Protein AF-0000000069636134 (afdb_homodimer)

Solvent-accessible surface area (backbone atoms only — not comparable to full-atom values): 14214 Å² total; per-residue (Å²): 128,82,75,68,78,61,83,70,69,56,65,62,60,57,49,49,51,48,46,52,50,47,45,50,49,44,42,61,64,59,42,74,69,77,49,66,69,57,42,50,49,52,59,72,62,56,58,59,54,92,87,56,49,63,68,58,45,48,51,51,40,46,52,43,44,49,52,53,55,41,45,88,68,55,29,84,56,39,35,67,62,57,54,44,50,49,34,27,54,51,41,50,69,16,37,54,66,74,53,26,54,57,37,57,72,70,57,58,90,41,43,69,57,37,49,56,49,38,45,52,50,53,60,69,74,105,129,83,73,70,78,58,84,73,72,55,67,62,59,58,49,49,52,48,47,52,50,48,46,50,49,44,42,62,64,58,41,74,68,76,48,64,68,56,44,49,50,50,58,73,61,55,56,59,55,90,87,57,50,63,68,58,44,49,52,51,39,45,52,44,43,47,52,52,54,41,45,89,67,54,30,86,56,38,35,67,64,56,54,44,50,50,35,27,53,51,42,50,68,16,37,55,65,75,54,25,52,57,37,57,72,69,57,59,90,41,43,70,56,37,48,56,50,38,46,52,50,53,62,68,73,104

Sequence (252 aa):
DNALKFLIEDPIASKENDFDNLAELLIKKFEKKQSFQEIQRQFSTISQKQNQSVKDLANEVSMVADKYVNVENTNKNCDSILKENLKLTKFLEALKPAISLEVKKFGPKNLKSAVAHAINIESALEDNALKFLIEDPIASKENDFDNLAELLIKKFEKKQSFQEIQRQFSTISQKQNQSVKDLANEVSMVADKYVNVENTNKNCDSILKENLKLTKFLEALKPAISLEVKKFGPKNLKSAVAHAINIESALE

Organism: Araneus ventricosus (NCBI:txid182803)

InterPro domains:
  IPR038269 SCAN domain superfamily [G3DSA:1.10.4020.10] (31-125)

Foldseek 3Di:
DVPPPPPPPPPVVVVVVVVVVVVVVVCVVPVPPDDLVRLVVCLVDAADDDPDALVNSLVSLLVSLVCNQCPPPPPPPPDPQVSFVSSQVSSLVRYDPVLSVVLVVVPDPTSVSSSVSSNVVVVVVD/DVPPVDDPPPPVVVVVVVVVVVVVVVCVVVVPPDDLVRLVVCLVDAADDDPDALVNSLVSLLVSLVCNCCPPPPPPPPDPQVSFVSSQVSSLVRYDPVLSVVLVVVPDPTSVSSSVSSNVVVVVVD

Nearest PDB structures (foldseek):
  8rb3-assembly1_A  TM=6.673E-01  e=1.119E-01  Mus musculus
  8uyo-assembly1_1  TM=6.585E-01  e=1.492E-01  Homo sapiens
  8rb3-assembly1_A  TM=6.674E-01  e=1.349E-01  Mus musculus
  8uyo-assembly1_1  TM=6.581E-01  e=2.139E-01  Homo sapiens

Structure (mmCIF, N/CA/C/O backbone):
data_AF-0000000069636134-model_v1
#
loop_
_entity.id
_entity.type
_entity.pdbx_description
1 polymer 'Uncharacterized protein'
#
loop_
_atom_site.group_PDB
_atom_site.id
_atom_site.type_symbol
_atom_site.label_atom_id
_atom_site.label_alt_id
_atom_site.label_comp_id
_atom_site.label_asym_id
_atom_site.label_entity_id
_atom_site.label_seq_id
_atom_site.pdbx_PDB_ins_code
_atom_site.Cartn_x
_atom_site.Cartn_y
_atom_site.Cartn_z
_atom_site.occupancy
_atom_site.B_iso_or_equiv
_atom_site.auth_seq_id
_atom_site.auth_comp_id
_atom_site.auth_asym_id
_atom_site.auth_atom_id
_atom_site.pdbx_PDB_model_num
ATOM 1 N N . ASP A 1 1 ? -23.891 25.766 63.094 1 28.67 1 ASP A N 1
ATOM 2 C CA . ASP A 1 1 ? -22.859 24.734 63.125 1 28.67 1 ASP A CA 1
ATOM 3 C C . ASP A 1 1 ? -22.859 23.938 61.812 1 28.67 1 ASP A C 1
ATOM 5 O O . ASP A 1 1 ? -22.203 22.891 61.719 1 28.67 1 ASP A O 1
ATOM 9 N N . ASN A 1 2 ? -23.688 24.25 60.812 1 39.38 2 ASN A N 1
ATOM 10 C CA . ASN A 1 2 ? -23.922 23.516 59.562 1 39.38 2 ASN A CA 1
ATOM 11 C C . ASN A 1 2 ? -22.688 23.547 58.656 1 39.38 2 ASN A C 1
ATOM 13 O O . ASN A 1 2 ? -22.781 23.219 57.469 1 39.38 2 ASN A O 1
ATOM 17 N N . ALA A 1 3 ? -21.625 24.25 59.094 1 42.62 3 ALA A N 1
ATOM 18 C CA . ALA A 1 3 ? -20.5 24.531 58.219 1 42.62 3 ALA A CA 1
ATOM 19 C C . ALA A 1 3 ? -19.766 23.25 57.812 1 42.62 3 ALA A C 1
ATOM 21 O O . ALA A 1 3 ? -19.016 23.219 56.844 1 42.62 3 ALA A O 1
ATOM 22 N N . LEU A 1 4 ? -19.75 22.25 58.719 1 37.81 4 LEU A N 1
ATOM 23 C CA . LEU A 1 4 ? -18.75 21.203 58.594 1 37.81 4 LEU A CA 1
ATOM 24 C C . LEU A 1 4 ? -19.156 20.219 57.469 1 37.81 4 LEU A C 1
ATOM 26 O O . LEU A 1 4 ? -18.594 19.141 57.375 1 37.81 4 LEU A O 1
ATOM 30 N N . LYS A 1 5 ? -20.281 20.422 56.844 1 40.59 5 LYS A N 1
ATOM 31 C CA . LYS A 1 5 ? -20.469 19.453 55.781 1 40.59 5 LYS A CA 1
ATOM 32 C C . LYS A 1 5 ? -19.297 19.469 54.781 1 40.59 5 LYS A C 1
ATOM 34 O O . LYS A 1 5 ? -19.25 20.281 53.875 1 40.59 5 LYS A O 1
ATOM 39 N N . PHE A 1 6 ? -18.031 19.547 55.344 1 39.19 6 PHE A N 1
ATOM 40 C CA . PHE A 1 6 ? -16.781 19.438 54.594 1 39.19 6 PHE A CA 1
ATOM 41 C C . PHE A 1 6 ? -16.844 18.281 53.594 1 39.19 6 PHE A C 1
ATOM 43 O O . PHE A 1 6 ? -17.438 17.25 53.875 1 39.19 6 PHE A O 1
ATOM 50 N N . LEU A 1 7 ? -16.625 18.609 52.281 1 43.19 7 LEU A N 1
ATOM 51 C CA . LEU A 1 7 ? -16.344 17.859 51.062 1 43.19 7 LEU A CA 1
ATOM 52 C C . LEU A 1 7 ? -15.438 16.672 51.344 1 43.19 7 LEU A C 1
ATOM 54 O O . LEU A 1 7 ? -14.219 16.828 51.5 1 43.19 7 LEU A O 1
ATOM 58 N N . ILE A 1 8 ? -15.82 15.773 52.281 1 42.97 8 ILE A N 1
ATOM 59 C CA . ILE A 1 8 ? -15.094 14.516 52.344 1 42.97 8 ILE A CA 1
ATOM 60 C C . ILE A 1 8 ? -14.938 13.906 50.969 1 42.97 8 ILE A C 1
ATOM 62 O O . ILE A 1 8 ? -15.922 13.461 50.344 1 42.97 8 ILE A O 1
ATOM 66 N N . GLU A 1 9 ? -14.203 14.555 50.062 1 46.78 9 GLU A N 1
ATOM 67 C CA . GLU A 1 9 ? -13.703 13.805 48.938 1 46.78 9 GLU A CA 1
ATOM 68 C C . GLU A 1 9 ? -13.258 12.406 49.344 1 46.78 9 GLU A C 1
ATOM 70 O O . GLU A 1 9 ? -12.453 12.25 50.281 1 46.78 9 GLU A O 1
ATOM 75 N N . ASP A 1 10 ? -14.125 11.477 49.344 1 50.38 10 ASP A N 1
ATOM 76 C CA . ASP A 1 10 ? -13.867 10.078 49.656 1 50.38 10 ASP A CA 1
ATOM 77 C C . ASP A 1 10 ? -12.539 9.617 49.062 1 50.38 10 ASP A C 1
ATOM 79 O O . ASP A 1 10 ? -12.359 9.641 47.844 1 50.38 10 ASP A O 1
ATOM 83 N N . PRO A 1 11 ? -11.445 9.586 49.875 1 58.38 11 PRO A N 1
ATOM 84 C CA . PRO A 1 11 ? -10.117 9.125 49.469 1 58.38 11 PRO A CA 1
ATOM 85 C C . PRO A 1 11 ? -10.172 7.812 48.688 1 58.38 11 PRO A C 1
ATOM 87 O O . PRO A 1 11 ? -9.258 7.516 47.938 1 58.38 11 PRO A O 1
ATOM 90 N N . ILE A 1 12 ? -11.18 7.105 48.938 1 56.06 12 ILE A N 1
ATOM 91 C CA . ILE A 1 12 ? -11.281 5.82 48.25 1 56.06 12 ILE A CA 1
ATOM 92 C C . ILE A 1 12 ? -11.57 6.043 46.781 1 56.06 12 ILE A C 1
ATOM 94 O O . ILE A 1 12 ? -11 5.367 45.906 1 56.06 12 ILE A O 1
ATOM 98 N N . ALA A 1 13 ? -12.453 7.016 46.531 1 59.12 13 ALA A N 1
ATOM 99 C CA . ALA A 1 13 ? -12.797 7.27 45.156 1 59.12 13 ALA A CA 1
ATOM 100 C C . ALA A 1 13 ? -11.594 7.801 44.375 1 59.12 13 ALA A C 1
ATOM 102 O O . ALA A 1 13 ? -11.375 7.426 43.219 1 59.12 13 ALA A O 1
ATOM 103 N N . SER A 1 14 ? -10.789 8.625 45.031 1 61.41 14 SER A N 1
ATOM 104 C CA . SER A 1 14 ? -9.617 9.164 44.344 1 61.41 14 SER A CA 1
ATOM 105 C C . SER A 1 14 ? -8.578 8.07 44.094 1 61.41 14 SER A C 1
ATOM 107 O O . SER A 1 14 ? -7.922 8.062 43.062 1 61.41 14 SER A O 1
ATOM 109 N N . LYS A 1 15 ? -8.539 7.137 45.031 1 63.19 15 LYS A N 1
ATOM 110 C CA . LYS A 1 15 ? -7.578 6.047 44.906 1 63.19 15 LYS A CA 1
ATOM 111 C C . LYS A 1 15 ? -8.016 5.059 43.812 1 63.19 15 LYS A C 1
ATOM 113 O O . LYS A 1 15 ? -7.184 4.512 43.094 1 63.19 15 LYS A O 1
ATOM 118 N N . GLU A 1 16 ? -9.266 4.828 43.75 1 61.84 16 GLU A N 1
ATOM 119 C CA . GLU A 1 16 ? -9.797 3.91 42.75 1 61.84 16 GLU A CA 1
ATOM 120 C C . GLU A 1 16 ? -9.617 4.469 41.344 1 61.84 16 GLU A C 1
ATOM 122 O O . GLU A 1 16 ? -9.266 3.734 40.406 1 61.84 16 GLU A O 1
ATOM 127 N N . ASN A 1 17 ? -9.789 5.758 41.219 1 65 17 ASN A N 1
ATOM 128 C CA . ASN A 1 17 ? -9.578 6.391 39.906 1 65 17 ASN A CA 1
ATOM 129 C C . ASN A 1 17 ? -8.117 6.328 39.5 1 65 17 ASN A C 1
ATOM 131 O O . ASN A 1 17 ? -7.812 6.105 38.312 1 65 17 ASN A O 1
ATOM 135 N N . ASP A 1 18 ? -7.348 6.438 40.562 1 71.12 18 ASP A N 1
ATOM 136 C CA . ASP A 1 18 ? -5.918 6.348 40.281 1 71.12 18 ASP A CA 1
ATOM 137 C C . ASP A 1 18 ? -5.527 4.926 39.906 1 71.12 18 ASP A C 1
ATOM 139 O O . ASP A 1 18 ? -4.711 4.73 39 1 71.12 18 ASP A O 1
ATOM 143 N N . PHE A 1 19 ? -6.148 3.982 40.531 1 69.75 19 PHE A N 1
ATOM 144 C CA . PHE A 1 19 ? -5.84 2.594 40.188 1 69.75 19 PHE A CA 1
ATOM 145 C C . PHE A 1 19 ? -6.359 2.229 38.812 1 69.75 19 PHE A C 1
ATOM 147 O O . PHE A 1 19 ? -5.668 1.559 38.031 1 69.75 19 PHE A O 1
ATOM 154 N N . ASP A 1 20 ? -7.527 2.562 38.5 1 64 20 ASP A N 1
ATOM 155 C CA . ASP A 1 20 ? -8.094 2.289 37.188 1 64 20 ASP A CA 1
ATOM 156 C C . ASP A 1 20 ? -7.285 2.973 36.062 1 64 20 ASP A C 1
ATOM 158 O O . ASP A 1 20 ? -7.062 2.395 35 1 64 20 ASP A O 1
ATOM 162 N N . ASN A 1 21 ? -6.867 4.195 36.344 1 70.19 21 ASN A N 1
ATOM 163 C CA . ASN A 1 21 ? -5.992 4.883 35.406 1 70.19 21 ASN A CA 1
ATOM 164 C C . ASN A 1 21 ? -4.648 4.176 35.25 1 70.19 21 ASN A C 1
ATOM 166 O O . ASN A 1 21 ? -4.113 4.055 34.156 1 70.19 21 ASN A O 1
ATOM 170 N N . LEU A 1 22 ? -4.148 3.77 36.375 1 72.62 22 LEU A N 1
ATOM 171 C CA . LEU A 1 22 ? -2.896 3.021 36.344 1 72.62 22 LEU A CA 1
ATOM 172 C C . LEU A 1 22 ? -3.072 1.691 35.625 1 72.62 22 LEU A C 1
ATOM 174 O O . LEU A 1 22 ? -2.205 1.283 34.844 1 72.62 22 LEU A O 1
ATOM 178 N N . ALA A 1 23 ? -4.125 1.009 35.875 1 64.69 23 ALA A N 1
ATOM 179 C CA . ALA A 1 23 ? -4.422 -0.246 35.188 1 64.69 23 ALA A CA 1
ATOM 180 C C . ALA A 1 23 ? -4.574 -0.026 33.688 1 64.69 23 ALA A C 1
ATOM 182 O O . ALA A 1 23 ? -4.051 -0.801 32.875 1 64.69 23 ALA A O 1
ATOM 183 N N . GLU A 1 24 ? -5.301 0.946 33.344 1 64.12 24 GLU A N 1
ATOM 184 C CA . GLU A 1 24 ? -5.465 1.255 31.938 1 64.12 24 GLU A CA 1
ATOM 185 C C . GLU A 1 24 ? -4.125 1.594 31.281 1 64.12 24 GLU A C 1
ATOM 187 O O . GLU A 1 24 ? -3.844 1.157 30.172 1 64.12 24 GLU A O 1
ATOM 192 N N . LEU A 1 25 ? -3.348 2.332 32.031 1 64.31 25 LEU A N 1
ATOM 193 C CA . LEU A 1 25 ? -2.008 2.648 31.562 1 64.31 25 LEU A CA 1
ATOM 194 C C . LEU A 1 25 ? -1.156 1.388 31.453 1 64.31 25 LEU A C 1
ATOM 196 O O . LEU A 1 25 ? -0.394 1.226 30.5 1 64.31 25 LEU A O 1
ATOM 200 N N . LEU A 1 26 ? -1.299 0.583 32.438 1 64.06 26 LEU A N 1
ATOM 201 C CA . LEU A 1 26 ? -0.578 -0.685 32.438 1 64.06 26 LEU A CA 1
ATOM 202 C C . LEU A 1 26 ? -1.069 -1.591 31.312 1 64.06 26 LEU A C 1
ATOM 204 O O . LEU A 1 26 ? -0.267 -2.229 30.625 1 64.06 26 LEU A O 1
ATOM 208 N N . ILE A 1 27 ? -2.348 -1.675 31.172 1 60.03 27 ILE A N 1
ATOM 209 C CA . ILE A 1 27 ? -2.926 -2.455 30.078 1 60.03 27 ILE A CA 1
ATOM 210 C C . ILE A 1 27 ? -2.461 -1.896 28.734 1 60.03 27 ILE A C 1
ATOM 212 O O . ILE A 1 27 ? -2.08 -2.654 27.844 1 60.03 27 ILE A O 1
ATOM 216 N N . LYS A 1 28 ? -2.641 -0.642 28.656 1 59.62 28 LYS A N 1
ATOM 217 C CA . LYS A 1 28 ? -2.123 -0.01 27.453 1 59.62 28 LYS A CA 1
ATOM 218 C C . LYS A 1 28 ? -0.637 -0.305 27.266 1 59.62 28 LYS A C 1
ATOM 220 O O . LYS A 1 28 ? -0.174 -0.523 26.141 1 59.62 28 LYS A O 1
ATOM 225 N N . LYS A 1 29 ? -0.05 -0.245 28.438 1 57.44 29 LYS A N 1
ATOM 226 C CA . LYS A 1 29 ? 1.379 -0.546 28.438 1 57.44 29 LYS A CA 1
ATOM 227 C C . LYS A 1 29 ? 1.631 -2.02 28.125 1 57.44 29 LYS A C 1
ATOM 229 O O . LYS A 1 29 ? 2.598 -2.357 27.438 1 57.44 29 LYS A O 1
ATOM 234 N N . PHE A 1 30 ? 0.866 -2.838 28.719 1 57.62 30 PHE A N 1
ATOM 235 C CA . PHE A 1 30 ? 1.06 -4.27 28.531 1 57.62 30 PHE A CA 1
ATOM 236 C C . PHE A 1 30 ? 0.305 -4.762 27.297 1 57.62 30 PHE A C 1
ATOM 238 O O . PHE A 1 30 ? 0.476 -5.902 26.875 1 57.62 30 PHE A O 1
ATOM 245 N N . GLU A 1 31 ? -0.765 -4.09 27.062 1 56.06 31 GLU A N 1
ATOM 246 C CA . GLU A 1 31 ? -1.387 -4.473 25.797 1 56.06 31 GLU A CA 1
ATOM 247 C C . GLU A 1 31 ? -0.362 -4.512 24.656 1 56.06 31 GLU A C 1
ATOM 249 O O . GLU A 1 31 ? 0.338 -3.525 24.422 1 56.06 31 GLU A O 1
ATOM 254 N N . LYS A 1 32 ? 0.132 -5.566 24.562 1 60.34 32 LYS A N 1
ATOM 255 C CA . LYS A 1 32 ? 1.167 -5.82 23.562 1 60.34 32 LYS A CA 1
ATOM 256 C C . LYS A 1 32 ? 0.869 -5.07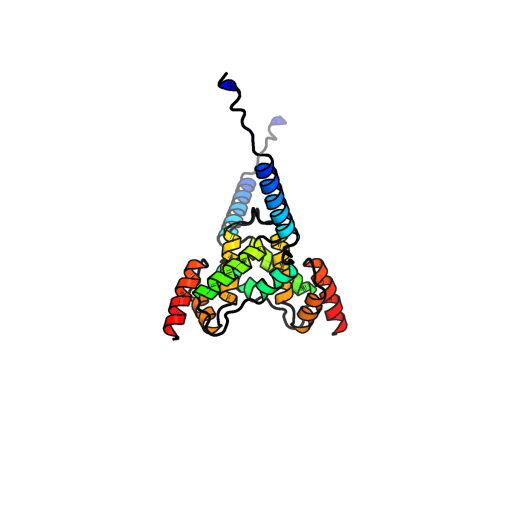8 22.266 1 60.34 32 LYS A C 1
ATOM 258 O O . LYS A 1 32 ? -0.107 -5.387 21.578 1 60.34 32 LYS A O 1
ATOM 263 N N . LYS A 1 33 ? 1.186 -3.775 22.266 1 73.5 33 LYS A N 1
ATOM 264 C CA . LYS A 1 33 ? 1.05 -3.002 21.031 1 73.5 33 LYS A CA 1
ATOM 265 C C . LYS A 1 33 ? 1.647 -3.748 19.844 1 73.5 33 LYS A C 1
ATOM 267 O O . LYS A 1 33 ? 2.705 -4.371 19.969 1 73.5 33 LYS A O 1
ATOM 272 N N . GLN A 1 34 ? 0.766 -3.99 18.875 1 85.06 34 GLN A N 1
ATOM 273 C CA . GLN A 1 34 ? 1.267 -4.609 17.656 1 85.06 34 GLN A CA 1
ATOM 274 C C . GLN A 1 34 ? 2.494 -3.8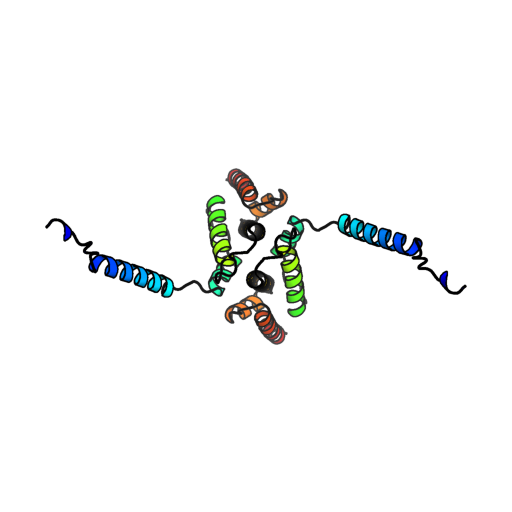71 17.125 1 85.06 34 GLN A C 1
ATOM 276 O O . GLN A 1 34 ? 2.551 -2.641 17.172 1 85.06 34 GLN A O 1
ATOM 281 N N . SER A 1 35 ? 3.496 -4.637 16.875 1 86.44 35 SER A N 1
ATOM 282 C CA . SER A 1 35 ? 4.68 -4.047 16.266 1 86.44 35 SER A CA 1
ATOM 283 C C . SER A 1 35 ? 4.379 -3.527 14.867 1 86.44 35 SER A C 1
ATOM 285 O O . SER A 1 35 ? 3.389 -3.928 14.25 1 86.44 35 SER A O 1
ATOM 287 N N . PHE A 1 36 ? 5.102 -2.65 14.422 1 86.56 36 PHE A N 1
ATOM 288 C CA . PHE A 1 36 ? 4.953 -2.182 13.055 1 86.56 36 PHE A CA 1
ATOM 289 C C . PHE A 1 36 ? 5.047 -3.344 12.07 1 86.56 36 PHE A C 1
ATOM 291 O O . PHE A 1 36 ? 4.305 -3.396 11.086 1 86.56 36 PHE A O 1
ATOM 298 N N . GLN A 1 37 ? 5.969 -4.258 12.297 1 90.25 37 GLN A N 1
ATOM 299 C CA . GLN A 1 37 ? 6.152 -5.402 11.406 1 90.25 37 GLN A CA 1
ATOM 300 C C . GLN A 1 37 ? 4.863 -6.207 11.281 1 90.25 37 GLN A C 1
ATOM 302 O O . GLN A 1 37 ? 4.516 -6.66 10.188 1 90.25 37 GLN A O 1
ATOM 307 N N . GLU A 1 38 ? 4.281 -6.344 12.375 1 92.19 38 GLU A N 1
ATOM 308 C CA . GLU A 1 38 ? 3.023 -7.082 12.359 1 92.19 38 GLU A CA 1
ATOM 309 C C . GLU A 1 38 ? 1.941 -6.316 11.602 1 92.19 38 GLU A C 1
ATOM 311 O O . GLU A 1 38 ? 1.214 -6.898 10.797 1 92.19 38 GLU A O 1
ATOM 316 N N . ILE A 1 39 ? 1.844 -5.039 11.875 1 92.56 39 ILE A N 1
ATOM 317 C CA . ILE A 1 39 ? 0.865 -4.184 11.219 1 92.56 39 ILE A CA 1
ATOM 318 C C . ILE A 1 39 ? 1.142 -4.145 9.719 1 92.56 39 ILE A C 1
ATOM 320 O O . ILE A 1 39 ? 0.222 -4.281 8.906 1 92.56 39 ILE A O 1
ATOM 324 N N . GLN A 1 40 ? 2.35 -4.016 9.422 1 93.81 40 GLN A N 1
ATOM 325 C CA . GLN A 1 40 ? 2.783 -3.99 8.023 1 93.81 40 GLN A CA 1
ATOM 326 C C . GLN A 1 40 ? 2.426 -5.293 7.312 1 93.81 40 GLN A C 1
ATOM 328 O O . GLN A 1 40 ? 1.98 -5.273 6.164 1 93.81 40 GLN A O 1
ATOM 333 N N . ARG A 1 41 ? 2.615 -6.371 7.922 1 94.12 41 ARG A N 1
ATOM 334 C CA . ARG A 1 41 ? 2.283 -7.668 7.344 1 94.12 41 ARG A CA 1
ATOM 335 C C . ARG A 1 41 ? 0.787 -7.781 7.074 1 94.12 41 ARG A C 1
ATOM 337 O O . ARG A 1 41 ? 0.377 -8.227 6 1 94.12 41 ARG A O 1
ATOM 344 N N . GLN A 1 42 ? 0.057 -7.414 8.016 1 95.31 42 GLN A N 1
ATOM 345 C CA . GLN A 1 42 ? -1.392 -7.445 7.844 1 95.31 42 GLN A CA 1
ATOM 346 C C . GLN A 1 42 ? -1.829 -6.551 6.688 1 95.31 42 GLN A C 1
ATOM 348 O O . GLN A 1 42 ? -2.652 -6.953 5.859 1 95.31 42 GLN A O 1
ATOM 353 N N . PHE A 1 43 ? -1.244 -5.371 6.652 1 96.62 43 PHE A N 1
ATOM 354 C CA . PHE A 1 43 ? -1.562 -4.402 5.609 1 96.62 43 PHE A CA 1
ATOM 355 C C . PHE A 1 43 ? -1.184 -4.941 4.234 1 96.62 43 PHE A C 1
ATOM 357 O O . PHE A 1 43 ? -1.949 -4.809 3.279 1 96.62 43 PHE A O 1
ATOM 364 N N . SER A 1 44 ? -0.103 -5.621 4.145 1 96.12 44 SER A N 1
ATOM 365 C CA . SER A 1 44 ? 0.437 -6.078 2.865 1 96.12 44 SER A CA 1
ATOM 366 C C . SER A 1 44 ? -0.276 -7.34 2.383 1 96.12 44 SER A C 1
ATOM 368 O O . SER A 1 44 ? -0.302 -7.621 1.184 1 96.12 44 SER A O 1
ATOM 370 N N . THR A 1 45 ? -0.951 -8.078 3.27 1 96.06 45 THR A N 1
ATOM 371 C CA . THR A 1 45 ? -1.396 -9.406 2.869 1 96.06 45 THR A CA 1
ATOM 372 C C . THR A 1 45 ? -2.92 -9.5 2.912 1 96.06 45 THR A C 1
ATOM 374 O O . THR A 1 45 ? -3.49 -10.547 2.584 1 96.06 45 THR A O 1
ATOM 377 N N . ILE A 1 46 ? -3.566 -8.445 3.293 1 97.81 46 ILE A N 1
ATOM 378 C CA . ILE A 1 46 ? -5.023 -8.492 3.387 1 97.81 46 ILE A CA 1
ATOM 379 C C . ILE A 1 46 ? -5.613 -8.867 2.031 1 97.81 46 ILE A C 1
ATOM 381 O O . ILE A 1 46 ? -5.148 -8.398 0.99 1 97.81 46 ILE A O 1
ATOM 385 N N . SER A 1 47 ? -6.582 -9.781 2.023 1 98.19 47 SER A N 1
ATOM 386 C CA . SER A 1 47 ? -7.305 -10.258 0.846 1 98.19 47 SER A CA 1
ATOM 387 C C . SER A 1 47 ? -8.711 -10.727 1.209 1 98.19 47 SER A C 1
ATOM 389 O O . SER A 1 47 ? -8.961 -11.125 2.348 1 98.19 47 SER A O 1
ATOM 391 N N . GLN A 1 48 ? -9.492 -10.672 0.295 1 98.38 48 GLN A N 1
ATOM 392 C CA . GLN A 1 48 ? -10.875 -11.078 0.527 1 98.38 48 GLN A CA 1
ATOM 393 C C . GLN A 1 48 ? -10.977 -12.578 0.752 1 98.38 48 GLN A C 1
ATOM 395 O O . GLN A 1 48 ? -10.547 -13.367 -0.092 1 98.38 48 GLN A O 1
ATOM 400 N N . LYS A 1 49 ? -11.508 -12.914 1.904 1 97.44 49 LYS A N 1
ATOM 401 C CA . LYS A 1 49 ? -11.695 -14.32 2.248 1 97.44 49 LYS A CA 1
ATOM 402 C C . LYS A 1 49 ? -12.875 -14.914 1.485 1 97.44 49 LYS A C 1
ATOM 404 O O . LYS A 1 49 ? -13.695 -14.188 0.921 1 97.44 49 LYS A O 1
ATOM 409 N N . GLN A 1 50 ? -12.859 -16.312 1.633 1 93.5 50 GLN A N 1
ATOM 410 C CA . GLN A 1 50 ? -13.961 -17.047 1.007 1 93.5 50 GLN A CA 1
ATOM 411 C C . GLN A 1 50 ? -15.297 -16.672 1.647 1 93.5 50 GLN A C 1
ATOM 413 O O . GLN A 1 50 ? -15.422 -16.672 2.873 1 93.5 50 GLN A O 1
ATOM 418 N N . ASN A 1 51 ? -16.234 -16.109 1.079 1 93.62 51 ASN A N 1
ATOM 419 C CA . ASN A 1 51 ? -17.594 -15.797 1.502 1 93.62 51 ASN A CA 1
ATOM 420 C C . ASN A 1 51 ? -17.656 -14.469 2.258 1 93.62 51 ASN A C 1
ATOM 422 O O . ASN A 1 51 ? -18.625 -14.211 2.971 1 93.62 51 ASN A O 1
ATOM 426 N N . GLN A 1 52 ? -16.609 -13.859 2.334 1 97.5 52 GLN A N 1
ATOM 427 C CA . GLN A 1 52 ? -16.641 -12.531 2.932 1 97.5 52 GLN A CA 1
ATOM 428 C C . GLN A 1 52 ? -17.312 -11.523 2.008 1 97.5 52 GLN A C 1
ATOM 430 O O . GLN A 1 52 ? -17 -11.453 0.817 1 97.5 52 GLN A O 1
ATOM 435 N N . SER A 1 53 ? -18.188 -10.82 2.586 1 97.19 53 SER A N 1
ATOM 436 C CA . SER A 1 53 ? -18.875 -9.805 1.798 1 97.19 53 SER A CA 1
ATOM 437 C C . SER A 1 53 ? -17.938 -8.633 1.487 1 97.19 53 SER A C 1
ATOM 439 O O . SER A 1 53 ? -16.984 -8.383 2.217 1 97.19 53 SER A O 1
ATOM 441 N N . VAL A 1 54 ? -18.266 -7.938 0.467 1 98.38 54 VAL A N 1
ATOM 442 C CA . VAL A 1 54 ? -17.516 -6.75 0.074 1 98.38 54 VAL A CA 1
ATOM 443 C C . VAL A 1 54 ? -17.531 -5.73 1.209 1 98.38 54 VAL A C 1
ATOM 445 O O . VAL A 1 54 ? -16.516 -5.098 1.498 1 98.38 54 VAL A O 1
ATOM 448 N N . LYS A 1 55 ? -18.641 -5.543 1.8 1 98.12 55 LYS A N 1
ATOM 449 C CA . LYS A 1 55 ? -18.781 -4.582 2.893 1 98.12 55 LYS A CA 1
ATOM 450 C C . LYS A 1 55 ? -17.859 -4.945 4.062 1 98.12 55 LYS A C 1
ATOM 452 O O . LYS A 1 55 ? -17.203 -4.074 4.633 1 98.12 55 LYS A O 1
ATOM 457 N N . ASP A 1 56 ? -17.844 -6.227 4.387 1 98.38 56 ASP A N 1
ATOM 458 C CA . ASP A 1 56 ? -16.984 -6.684 5.477 1 98.38 56 ASP A CA 1
ATOM 459 C C . ASP A 1 56 ? -15.5 -6.488 5.129 1 98.38 56 ASP A C 1
ATOM 461 O O . ASP A 1 56 ? -14.703 -6.109 5.988 1 98.38 56 ASP A O 1
ATOM 465 N N . LEU A 1 57 ? -15.18 -6.809 3.902 1 98.69 57 LEU A N 1
ATOM 466 C CA . LEU A 1 57 ? -13.812 -6.582 3.449 1 98.69 57 LEU A CA 1
ATOM 467 C C . LEU A 1 57 ? -13.438 -5.109 3.58 1 98.69 57 LEU A C 1
ATOM 469 O O . LEU A 1 57 ? -12.352 -4.785 4.062 1 98.69 57 LEU A O 1
ATOM 473 N N . ALA A 1 58 ? -14.328 -4.191 3.16 1 98.69 58 ALA A N 1
ATOM 474 C CA . ALA A 1 58 ? -14.062 -2.758 3.221 1 98.69 58 ALA A CA 1
ATOM 475 C C . ALA A 1 58 ? -13.797 -2.309 4.656 1 98.69 58 ALA A C 1
ATOM 477 O O . ALA A 1 58 ? -12.898 -1.497 4.902 1 98.69 58 ALA A O 1
ATOM 478 N N . ASN A 1 59 ? -14.547 -2.803 5.535 1 98.5 59 ASN A N 1
ATOM 479 C CA . ASN A 1 59 ? -14.352 -2.477 6.945 1 98.5 59 ASN A CA 1
ATOM 480 C C . ASN A 1 59 ? -13 -2.965 7.453 1 98.5 59 ASN A C 1
ATOM 482 O O . ASN A 1 59 ? -12.305 -2.246 8.18 1 98.5 59 ASN A O 1
ATOM 486 N N . GLU A 1 60 ? -12.688 -4.172 7.125 1 98.38 60 GLU A N 1
ATOM 487 C CA . GLU A 1 60 ? -11.398 -4.719 7.539 1 98.38 60 GLU A CA 1
ATOM 488 C C . GLU A 1 60 ? -10.242 -3.91 6.961 1 98.38 60 GLU A C 1
ATOM 490 O O . GLU A 1 60 ? -9.281 -3.604 7.664 1 98.38 60 GLU A O 1
ATOM 495 N N . VAL A 1 61 ? -10.328 -3.566 5.711 1 98.5 61 VAL A N 1
ATOM 496 C CA . VAL A 1 61 ? -9.297 -2.771 5.047 1 98.5 61 VAL A CA 1
ATOM 497 C C . VAL A 1 61 ? -9.156 -1.424 5.75 1 98.5 61 VAL A C 1
ATOM 499 O O . VAL A 1 61 ? -8.039 -0.965 6 1 98.5 61 VAL A O 1
ATOM 502 N N . SER A 1 62 ? -10.25 -0.774 6.051 1 97.31 62 SER A N 1
ATOM 503 C CA . SER A 1 62 ? -10.227 0.519 6.727 1 97.31 62 SER A CA 1
ATOM 504 C C . SER A 1 62 ? -9.531 0.424 8.078 1 97.31 62 SER A C 1
ATOM 506 O O . SER A 1 62 ? -8.703 1.277 8.422 1 97.31 62 SER A O 1
ATOM 508 N N . MET A 1 63 ? -9.82 -0.604 8.758 1 96.19 63 MET A N 1
ATOM 509 C CA . MET A 1 63 ? -9.227 -0.799 10.078 1 96.19 63 MET A CA 1
ATOM 510 C C . MET A 1 63 ? -7.723 -1.02 9.969 1 96.19 63 MET A C 1
ATOM 512 O O . MET A 1 63 ? -6.949 -0.41 10.711 1 96.19 63 MET A O 1
ATOM 516 N N . VAL A 1 64 ? -7.379 -1.919 9.094 1 95.12 64 VAL A N 1
ATOM 517 C CA . VAL A 1 64 ? -5.969 -2.252 8.914 1 95.12 64 VAL A CA 1
ATOM 518 C C . VAL A 1 64 ? -5.203 -1.022 8.43 1 95.12 64 VAL A C 1
ATOM 520 O O . VAL A 1 64 ? -4.102 -0.744 8.906 1 95.12 64 VAL A O 1
ATOM 523 N N . ALA A 1 65 ? -5.75 -0.285 7.477 1 94.94 65 ALA A N 1
ATOM 524 C CA . ALA A 1 65 ? -5.113 0.923 6.957 1 94.94 65 ALA A CA 1
ATOM 525 C C . ALA A 1 65 ? -4.977 1.982 8.047 1 94.94 65 ALA A C 1
ATOM 527 O O . ALA A 1 65 ? -3.961 2.676 8.125 1 94.94 65 ALA A O 1
ATOM 528 N N . ASP A 1 66 ? -5.938 2.135 8.867 1 92.25 66 ASP A N 1
ATOM 529 C CA . ASP A 1 66 ? -5.879 3.09 9.969 1 92.25 66 ASP A CA 1
ATOM 530 C C . ASP A 1 66 ? -4.742 2.752 10.93 1 92.25 66 ASP A C 1
ATOM 532 O O . ASP A 1 66 ? -4.008 3.641 11.375 1 92.25 66 ASP A O 1
ATOM 536 N N . LYS A 1 67 ? -4.711 1.502 11.266 1 90.94 67 LYS A N 1
ATOM 537 C CA . LYS A 1 67 ? -3.613 1.072 12.125 1 90.94 67 LYS A CA 1
ATOM 538 C C . LYS A 1 67 ? -2.262 1.38 11.492 1 90.94 67 LYS A C 1
ATOM 540 O O . LYS A 1 67 ? -1.342 1.846 12.164 1 90.94 67 LYS A O 1
ATOM 545 N N . TYR A 1 68 ? -2.152 1.108 10.227 1 92.06 68 TYR A N 1
ATOM 546 C CA . TYR A 1 68 ? -0.915 1.302 9.477 1 92.06 68 TYR A CA 1
ATOM 547 C C . TYR A 1 68 ? -0.505 2.77 9.469 1 92.06 68 TYR A C 1
ATOM 549 O O . TYR A 1 68 ? 0.657 3.098 9.727 1 92.06 68 TYR A O 1
ATOM 557 N N . VAL A 1 69 ? -1.457 3.576 9.156 1 88.75 69 VAL A N 1
ATOM 558 C CA . VAL A 1 69 ? -1.172 5 9.023 1 88.75 69 VAL A CA 1
ATOM 559 C C . VAL A 1 69 ? -0.88 5.602 10.391 1 88.75 69 VAL A C 1
ATOM 561 O O . VAL A 1 69 ? -0.089 6.539 10.516 1 88.75 69 VAL A O 1
ATOM 564 N N . ASN A 1 70 ? -1.402 5.125 11.391 1 83.62 70 ASN A N 1
ATOM 565 C CA . ASN A 1 70 ? -1.28 5.715 12.719 1 83.62 70 ASN A CA 1
ATOM 566 C C . ASN A 1 70 ? -0.196 5.023 13.539 1 83.62 70 ASN A C 1
ATOM 568 O O . ASN A 1 70 ? -0.083 5.254 14.75 1 83.62 70 ASN A O 1
ATOM 572 N N . VAL A 1 71 ? 0.46 4.266 12.773 1 76.56 71 VAL A N 1
ATOM 573 C CA . VAL A 1 71 ? 1.506 3.543 13.492 1 76.56 71 VAL A CA 1
ATOM 574 C C . VAL A 1 71 ? 2.48 4.535 14.125 1 76.56 71 VAL A C 1
ATOM 576 O O . VAL A 1 71 ? 2.83 5.547 13.508 1 76.56 71 VAL A O 1
ATOM 579 N N . GLU A 1 72 ? 2.797 4.375 15.32 1 63.28 72 GLU A N 1
ATOM 580 C CA . GLU A 1 72 ? 3.734 5.156 16.125 1 63.28 72 GLU A CA 1
ATOM 581 C C . GLU A 1 72 ? 3.24 6.586 16.312 1 63.28 72 GLU A C 1
ATOM 583 O O . GLU A 1 72 ? 4.039 7.504 16.516 1 63.28 72 GLU A O 1
ATOM 588 N N . ASN A 1 73 ? 2.059 6.773 16.172 1 58.53 73 ASN A N 1
ATOM 589 C CA . ASN A 1 73 ? 1.408 8.055 16.422 1 58.53 73 ASN A CA 1
ATOM 590 C C . ASN A 1 73 ? 1.872 9.125 15.438 1 58.53 73 ASN A C 1
ATOM 592 O O . ASN A 1 73 ? 2.012 10.297 15.805 1 58.53 73 ASN A O 1
ATOM 596 N N . THR A 1 74 ? 2.596 8.672 14.414 1 53.09 74 THR A N 1
ATOM 597 C CA . THR A 1 74 ? 3.252 9.562 13.461 1 53.09 74 THR A CA 1
ATOM 598 C C . THR A 1 74 ? 2.227 10.422 12.734 1 53.09 74 THR A C 1
ATOM 600 O O . THR A 1 74 ? 2.557 11.492 12.227 1 53.09 74 THR A O 1
ATOM 603 N N . ASN A 1 75 ? 0.955 9.992 12.711 1 55.09 75 ASN A N 1
ATOM 604 C CA . ASN A 1 75 ? 0.241 10.539 11.562 1 55.09 75 ASN A CA 1
ATOM 605 C C . ASN A 1 75 ? -0.893 11.461 12 1 55.09 75 ASN A C 1
ATOM 607 O O . ASN A 1 75 ? -1.912 11.57 11.32 1 55.09 75 ASN A O 1
ATOM 611 N N . LYS A 1 76 ? -0.725 12.023 13.156 1 56.66 76 LYS A N 1
ATOM 612 C CA . LYS A 1 76 ? -1.821 12.938 13.461 1 56.66 76 LYS A CA 1
ATOM 613 C C . LYS A 1 76 ? -2.059 13.922 12.32 1 56.66 76 LYS A C 1
ATOM 615 O O . LYS A 1 76 ? -3.191 14.344 12.086 1 56.66 76 LYS A O 1
ATOM 620 N N . ASN A 1 77 ? -1.033 14.016 11.594 1 59.31 77 ASN A N 1
ATOM 621 C CA . ASN A 1 77 ? -1.199 15.094 10.625 1 59.31 77 ASN A CA 1
ATOM 622 C C . ASN A 1 77 ? -1.235 14.562 9.195 1 59.31 77 ASN A C 1
ATOM 624 O O . ASN A 1 77 ? -1.112 15.328 8.242 1 59.31 77 ASN A O 1
ATOM 628 N N . CYS A 1 78 ? -1.268 13.258 9.094 1 66.25 78 CYS A N 1
ATOM 629 C CA . CYS A 1 78 ? -1.314 12.797 7.711 1 66.25 78 CYS A CA 1
ATOM 630 C C . CYS A 1 78 ? -2.625 13.203 7.047 1 66.25 78 CYS A C 1
ATOM 632 O O . CYS A 1 78 ? -3.684 13.172 7.68 1 66.25 78 CYS A O 1
ATOM 634 N N . ASP A 1 79 ? -2.463 13.695 5.969 1 72.94 79 ASP A N 1
ATOM 635 C CA . ASP A 1 79 ? -3.568 14.188 5.148 1 72.94 79 ASP A CA 1
ATOM 636 C C . ASP A 1 79 ? -4.664 13.133 5.016 1 72.94 79 ASP A C 1
ATOM 638 O O . ASP A 1 79 ? -4.375 11.953 4.797 1 72.94 79 ASP A O 1
ATOM 642 N N . SER A 1 80 ? -5.789 13.57 5.297 1 82 80 SER A N 1
ATOM 643 C CA . SER A 1 80 ? -6.984 12.734 5.168 1 82 80 SER A CA 1
ATOM 644 C C . SER A 1 80 ? -7.094 12.141 3.768 1 82 80 SER A C 1
ATOM 646 O O . SER A 1 80 ? -7.539 11 3.605 1 82 80 SER A O 1
ATOM 648 N N . ILE A 1 81 ? -6.574 12.812 2.855 1 84.56 81 ILE A N 1
ATOM 649 C CA . ILE A 1 81 ? -6.68 12.375 1.47 1 84.56 81 ILE A CA 1
ATOM 650 C C . ILE A 1 81 ? -5.773 11.164 1.242 1 84.56 81 ILE A C 1
ATOM 652 O O . ILE A 1 81 ? -6.172 10.188 0.599 1 84.56 81 ILE A O 1
ATOM 656 N N . LEU A 1 82 ? -4.629 11.242 1.766 1 87.44 82 LEU A N 1
ATOM 657 C CA . LEU A 1 82 ? -3.709 10.117 1.624 1 87.44 82 LEU A CA 1
ATOM 658 C C . LEU A 1 82 ? -4.27 8.867 2.293 1 87.44 82 LEU A C 1
ATOM 660 O O . LEU A 1 82 ? -4.168 7.77 1.748 1 87.44 82 LEU A O 1
ATOM 664 N N . LYS A 1 83 ? -4.805 9.086 3.445 1 88.81 83 LYS A N 1
ATOM 665 C CA . LYS A 1 83 ? -5.41 7.969 4.168 1 88.81 83 LYS A CA 1
ATOM 666 C C . LYS A 1 83 ? -6.512 7.312 3.342 1 88.81 83 LYS A C 1
ATOM 668 O O . LYS A 1 83 ? -6.57 6.086 3.234 1 88.81 83 LYS A O 1
ATOM 673 N N . GLU A 1 84 ? -7.281 8.125 2.773 1 91.94 84 GLU A N 1
ATOM 674 C CA . GLU A 1 84 ? -8.375 7.629 1.942 1 91.94 84 GLU A CA 1
ATOM 675 C C . GLU A 1 84 ? -7.848 6.926 0.696 1 91.94 84 GLU A C 1
ATOM 677 O O . GLU A 1 84 ? -8.383 5.891 0.288 1 91.94 84 GLU A O 1
ATOM 682 N N . ASN A 1 85 ? -6.852 7.52 0.129 1 92.81 85 ASN A N 1
ATOM 683 C CA . ASN A 1 85 ? -6.242 6.91 -1.048 1 92.81 85 ASN A CA 1
ATOM 684 C C . ASN A 1 85 ? -5.652 5.539 -0.728 1 92.81 85 ASN A C 1
ATOM 686 O O . ASN A 1 85 ? -5.754 4.609 -1.531 1 92.81 85 ASN A O 1
ATOM 690 N N . LEU A 1 86 ? -5.078 5.434 0.436 1 93.94 86 LEU A N 1
ATOM 691 C CA . LEU A 1 86 ? -4.504 4.156 0.86 1 93.94 86 LEU A CA 1
ATOM 692 C C . LEU A 1 86 ? -5.598 3.111 1.053 1 93.94 86 LEU A C 1
ATOM 694 O O . LEU A 1 86 ? -5.438 1.958 0.646 1 93.94 86 LEU A O 1
ATOM 698 N N . LYS A 1 87 ? -6.641 3.545 1.675 1 96.81 87 LYS A N 1
ATOM 699 C CA . LYS A 1 87 ? -7.762 2.631 1.877 1 96.81 87 LYS A CA 1
ATOM 700 C C . LYS A 1 87 ? -8.32 2.146 0.542 1 96.81 87 LYS A C 1
ATOM 702 O O . LYS A 1 87 ? -8.578 0.954 0.366 1 96.81 87 LYS A O 1
ATOM 707 N N . LEU A 1 88 ? -8.492 3.039 -0.357 1 97.56 88 LEU A N 1
ATOM 708 C CA . LEU A 1 88 ? -8.984 2.689 -1.686 1 97.56 88 LEU A CA 1
ATOM 709 C C . LEU A 1 88 ? -8.047 1.706 -2.371 1 97.56 88 LEU A C 1
ATOM 711 O O . LEU A 1 88 ? -8.484 0.666 -2.869 1 97.56 88 LEU A O 1
ATOM 715 N N . THR A 1 89 ? -6.789 2.061 -2.408 1 97.25 89 THR A N 1
ATOM 716 C CA . THR A 1 89 ? -5.781 1.24 -3.072 1 97.25 89 THR A CA 1
ATOM 717 C C . THR A 1 89 ? -5.77 -0.173 -2.496 1 97.25 89 THR A C 1
ATOM 719 O O . THR A 1 89 ? -5.812 -1.153 -3.242 1 97.25 89 THR A O 1
ATOM 722 N N . LYS A 1 90 ? -5.746 -0.269 -1.172 1 98.06 90 LYS A N 1
ATOM 723 C CA . LYS A 1 90 ? -5.668 -1.578 -0.531 1 98.06 90 LYS A CA 1
ATOM 724 C C . LYS A 1 90 ? -6.953 -2.375 -0.748 1 98.06 90 LYS A C 1
ATOM 726 O O . LYS A 1 90 ? -6.914 -3.6 -0.883 1 98.06 90 LYS A O 1
ATOM 731 N N . PHE A 1 91 ? -8.086 -1.716 -0.768 1 98.81 91 PHE A N 1
ATOM 732 C CA . PHE A 1 91 ? -9.359 -2.369 -1.047 1 98.81 91 PHE A CA 1
ATOM 733 C C . PHE A 1 91 ? -9.352 -2.994 -2.438 1 98.81 91 PHE A C 1
ATOM 735 O O . PHE A 1 91 ? -9.727 -4.156 -2.604 1 98.81 91 PHE A O 1
ATOM 742 N N . LEU A 1 92 ? -8.898 -2.275 -3.375 1 98.38 92 LEU A N 1
ATOM 743 C CA . LEU A 1 92 ? -8.852 -2.76 -4.75 1 98.38 92 LEU A CA 1
ATOM 744 C C . LEU A 1 92 ? -7.914 -3.959 -4.871 1 98.38 92 LEU A C 1
ATOM 746 O O . LEU A 1 92 ? -8.195 -4.898 -5.621 1 98.38 92 LEU A O 1
ATOM 750 N N . GLU A 1 93 ? -6.859 -3.877 -4.172 1 97.94 93 GLU A N 1
ATOM 751 C CA . GLU A 1 93 ? -5.887 -4.969 -4.188 1 97.94 93 GLU A CA 1
ATOM 752 C C . GLU A 1 93 ? -6.441 -6.207 -3.49 1 97.94 93 GLU A C 1
ATOM 754 O O . GLU A 1 93 ? -6.066 -7.336 -3.824 1 97.94 93 GLU A O 1
ATOM 759 N N . ALA A 1 94 ? -7.312 -6.047 -2.508 1 98.56 9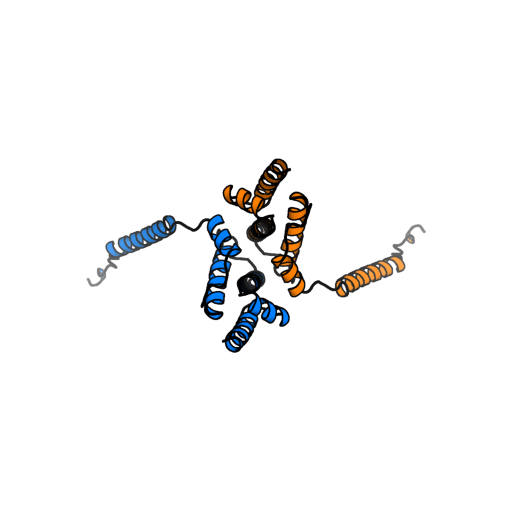4 ALA A N 1
ATOM 760 C CA . ALA A 1 94 ? -7.77 -7.133 -1.643 1 98.56 94 ALA A CA 1
ATOM 761 C C . ALA A 1 94 ? -8.953 -7.867 -2.262 1 98.56 94 ALA A C 1
ATOM 763 O O . ALA A 1 94 ? -9.234 -9.016 -1.907 1 98.56 94 ALA A O 1
ATOM 764 N N . LEU A 1 95 ? -9.641 -7.211 -3.127 1 98.44 95 LEU A N 1
ATOM 765 C CA . LEU A 1 95 ? -10.812 -7.805 -3.762 1 98.44 95 LEU A CA 1
ATOM 766 C C . LEU A 1 95 ? -10.422 -9.031 -4.586 1 98.44 95 LEU A C 1
ATOM 768 O O . LEU A 1 95 ? -9.312 -9.094 -5.129 1 98.44 95 LEU A O 1
ATOM 772 N N . LYS A 1 96 ? -11.383 -9.898 -4.668 1 97.5 96 LYS A N 1
ATOM 773 C CA . LYS A 1 96 ? -11.211 -10.984 -5.633 1 97.5 96 LYS A CA 1
ATOM 774 C C . LYS A 1 96 ? -10.922 -10.43 -7.027 1 97.5 96 LYS A C 1
ATOM 776 O O . LYS A 1 96 ? -11.516 -9.43 -7.441 1 97.5 96 LYS A O 1
ATOM 781 N N . PRO A 1 97 ? -10.133 -11.094 -7.77 1 96.25 97 PRO A N 1
ATOM 782 C CA . PRO A 1 97 ? -9.633 -10.562 -9.039 1 96.25 97 PRO A CA 1
ATOM 783 C C . PRO A 1 97 ? -10.758 -10.164 -9.992 1 96.25 97 PRO A C 1
ATOM 785 O O . PRO A 1 97 ? -10.688 -9.117 -10.641 1 96.25 97 PRO A O 1
ATOM 788 N N . ALA A 1 98 ? -11.758 -10.945 -10.125 1 95.5 98 ALA A N 1
ATOM 789 C CA . ALA A 1 98 ? -12.844 -10.648 -11.062 1 95.5 98 ALA A CA 1
ATOM 790 C C . ALA A 1 98 ? -13.57 -9.367 -10.672 1 95.5 98 ALA A C 1
ATOM 792 O O . ALA A 1 98 ? -13.898 -8.547 -11.531 1 95.5 98 ALA A O 1
ATOM 793 N N . ILE A 1 99 ? -13.797 -9.188 -9.391 1 97.5 99 ILE A N 1
ATOM 794 C CA . ILE A 1 99 ? -14.492 -7.996 -8.906 1 97.5 99 ILE A CA 1
ATOM 795 C C . ILE A 1 99 ? -13.57 -6.781 -9.008 1 97.5 99 ILE A C 1
ATOM 797 O O . ILE A 1 99 ? -13.992 -5.711 -9.445 1 97.5 99 ILE A O 1
ATOM 801 N N . SER A 1 100 ? -12.352 -6.98 -8.586 1 97.69 100 SER A N 1
ATOM 802 C CA . SER A 1 100 ? -11.359 -5.906 -8.617 1 97.69 100 SER A CA 1
ATOM 803 C C . SER A 1 100 ? -11.219 -5.32 -10.016 1 97.69 100 SER A C 1
ATOM 805 O O . SER A 1 100 ? -11.203 -4.098 -10.188 1 97.69 100 SER A O 1
ATOM 807 N N . LEU A 1 101 ? -11.133 -6.191 -10.984 1 96.12 101 LEU A N 1
ATOM 808 C CA . LEU A 1 101 ? -10.977 -5.758 -12.367 1 96.12 101 LEU A CA 1
ATOM 809 C C . LEU A 1 101 ? -12.156 -4.895 -12.805 1 96.12 101 LEU A C 1
ATOM 811 O O . LEU A 1 101 ? -11.969 -3.84 -13.422 1 96.12 101 LEU A O 1
ATOM 815 N N . GLU A 1 102 ? -13.312 -5.277 -12.516 1 96.62 102 GLU A N 1
ATOM 816 C CA . GLU A 1 102 ? -14.516 -4.547 -12.891 1 96.62 102 GLU A CA 1
ATOM 817 C C . GLU A 1 102 ? -14.578 -3.188 -12.195 1 96.62 102 GLU A C 1
ATOM 819 O O . GLU A 1 102 ? -14.953 -2.186 -12.812 1 96.62 102 GLU A O 1
ATOM 824 N N . VAL A 1 103 ? -14.203 -3.225 -10.969 1 97.69 103 VAL A N 1
ATOM 825 C CA . VAL A 1 103 ? -14.258 -1.976 -10.211 1 97.69 103 VAL A CA 1
ATOM 826 C C . VAL A 1 103 ? -13.219 -0.999 -10.758 1 97.69 103 VAL A C 1
ATOM 828 O O . VAL A 1 103 ? -13.492 0.194 -10.906 1 97.69 103 VAL A O 1
ATOM 831 N N . LYS A 1 104 ? -12.055 -1.498 -11.055 1 96.25 104 LYS A N 1
ATOM 832 C CA . LYS A 1 104 ? -10.984 -0.653 -11.578 1 96.25 104 LYS A CA 1
ATOM 833 C C . LYS A 1 104 ? -11.391 -0.017 -12.906 1 96.25 104 LYS A C 1
ATOM 835 O O . LYS A 1 104 ? -11.023 1.126 -13.188 1 96.25 104 LYS A O 1
ATOM 840 N N . LYS A 1 105 ? -12.094 -0.718 -13.664 1 94.44 105 LYS A N 1
ATOM 841 C CA . LYS A 1 105 ? -12.555 -0.198 -14.945 1 94.44 105 LYS A CA 1
ATOM 842 C C . LYS A 1 105 ? -13.422 1.042 -14.758 1 94.44 105 LYS A C 1
ATOM 844 O O . LYS A 1 105 ? -13.438 1.934 -15.609 1 94.44 105 LYS A O 1
ATOM 849 N N . PHE A 1 106 ? -14.156 1.011 -13.703 1 92.25 106 PHE A N 1
ATOM 850 C CA . PHE A 1 106 ? -15.055 2.119 -13.406 1 92.25 106 PHE A CA 1
ATOM 851 C C . PHE A 1 106 ? -14.273 3.346 -12.953 1 92.25 106 PHE A C 1
ATOM 853 O O . PHE A 1 106 ? -14.773 4.469 -13.031 1 92.25 106 PHE A O 1
ATOM 860 N N . GLY A 1 107 ? -13.086 3.146 -12.414 1 92 107 GLY A N 1
ATOM 861 C CA . GLY A 1 107 ? -12.234 4.25 -12 1 92 107 GLY A CA 1
ATOM 862 C C . GLY A 1 107 ? -12.75 4.98 -10.773 1 92 107 GLY A C 1
ATOM 863 O O . GLY A 1 107 ? -13 6.184 -10.82 1 92 107 GLY A O 1
ATOM 864 N N . PRO A 1 108 ? -12.82 4.266 -9.688 1 94 108 PRO A N 1
ATOM 865 C CA . PRO A 1 108 ? -13.344 4.922 -8.484 1 94 108 PRO A CA 1
ATOM 866 C C . PRO A 1 108 ? -12.406 5.992 -7.938 1 94 108 PRO A C 1
ATOM 868 O O . PRO A 1 108 ? -11.188 5.828 -7.98 1 94 108 PRO A O 1
ATOM 871 N N . LYS A 1 109 ? -13 7.012 -7.367 1 89.44 109 LYS A N 1
ATOM 872 C CA . LYS A 1 109 ? -12.203 8.125 -6.852 1 89.44 109 LYS A CA 1
ATOM 873 C C . LYS A 1 109 ? -11.945 7.969 -5.355 1 89.44 109 LYS A C 1
ATOM 875 O O . LYS A 1 109 ? -11.055 8.625 -4.805 1 89.44 109 LYS A O 1
ATOM 880 N N . ASN A 1 110 ? -12.766 7.219 -4.758 1 94.19 110 ASN A N 1
ATOM 881 C CA . ASN A 1 110 ? -12.609 6.996 -3.322 1 94.19 110 ASN A CA 1
ATOM 882 C C . ASN A 1 110 ? -13.156 5.633 -2.906 1 94.19 110 ASN A C 1
ATOM 884 O O . ASN A 1 110 ? -13.758 4.926 -3.717 1 94.19 110 ASN A O 1
ATOM 888 N N . LEU A 1 111 ? -12.914 5.289 -1.683 1 97.44 111 LEU A N 1
ATOM 889 C CA . LEU A 1 111 ? -13.305 3.977 -1.177 1 97.44 111 LEU A CA 1
ATOM 890 C C . LEU A 1 111 ? -14.82 3.803 -1.231 1 97.44 111 LEU A C 1
ATOM 892 O O . LEU A 1 111 ? -15.312 2.742 -1.624 1 97.44 111 LEU A O 1
ATOM 896 N N . LYS A 1 112 ? -15.516 4.816 -0.842 1 97.56 112 LYS A N 1
ATOM 897 C CA . LYS A 1 112 ? -16.969 4.734 -0.792 1 97.56 112 LYS A CA 1
ATOM 898 C C . LYS A 1 112 ? -17.547 4.352 -2.152 1 97.56 112 LYS A C 1
ATOM 900 O O . LYS A 1 112 ? -18.375 3.434 -2.248 1 97.56 112 LYS A O 1
ATOM 905 N N . SER A 1 113 ? -17.156 5 -3.166 1 97.44 113 SER A N 1
ATOM 906 C CA . SER A 1 113 ? -17.641 4.715 -4.512 1 97.44 113 SER A CA 1
ATOM 907 C C . SER A 1 113 ? -17.203 3.326 -4.973 1 97.44 113 SER A C 1
ATOM 909 O O . SER A 1 113 ? -17.969 2.619 -5.637 1 97.44 113 SER A O 1
ATOM 911 N N . ALA A 1 114 ? -16.016 2.939 -4.691 1 98.44 114 ALA A N 1
ATOM 912 C CA . ALA A 1 114 ? -15.5 1.616 -5.039 1 98.44 114 ALA A CA 1
ATOM 913 C C . ALA A 1 114 ? -16.344 0.518 -4.406 1 98.44 114 ALA A C 1
ATOM 915 O O . ALA A 1 114 ? -16.703 -0.46 -5.066 1 98.44 114 ALA A O 1
ATOM 916 N N . VAL A 1 115 ? -16.656 0.696 -3.145 1 98.69 115 VAL A N 1
ATOM 917 C CA . VAL A 1 115 ? -17.422 -0.286 -2.398 1 98.69 115 VAL A CA 1
ATOM 918 C C . VAL A 1 115 ? -18.812 -0.424 -3.02 1 98.69 115 VAL A C 1
ATOM 920 O O . VAL A 1 115 ? -19.312 -1.538 -3.213 1 98.69 115 VAL A O 1
ATOM 923 N N . ALA A 1 116 ? -19.422 0.676 -3.277 1 98.19 116 ALA A N 1
ATOM 924 C CA . ALA A 1 116 ? -20.75 0.666 -3.885 1 98.19 116 ALA A CA 1
ATOM 925 C C . ALA A 1 116 ? -20.75 -0.121 -5.191 1 98.19 116 ALA A C 1
ATOM 927 O O . ALA A 1 116 ? -21.625 -0.963 -5.418 1 98.19 116 ALA A O 1
ATOM 928 N N . HIS A 1 117 ? -19.797 0.127 -6.016 1 97.88 117 HIS A N 1
ATOM 929 C CA . HIS A 1 117 ? -19.703 -0.575 -7.289 1 97.88 117 HIS A CA 1
ATOM 930 C C . HIS A 1 117 ? -19.422 -2.059 -7.082 1 97.88 117 HIS A C 1
ATOM 932 O O . HIS A 1 117 ? -20 -2.908 -7.754 1 97.88 117 HIS A O 1
ATOM 938 N N . ALA A 1 118 ? -18.547 -2.33 -6.195 1 98.5 118 ALA A N 1
ATOM 939 C CA . ALA A 1 1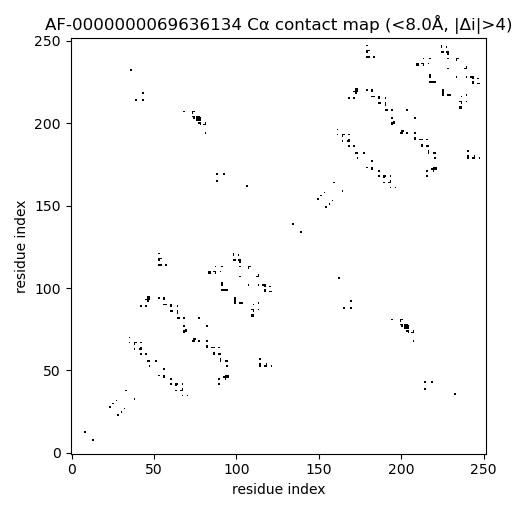18 ? -18.188 -3.715 -5.914 1 98.5 118 ALA A CA 1
ATOM 940 C C . ALA A 1 118 ? -19.375 -4.516 -5.422 1 98.5 118 ALA A C 1
ATOM 942 O O . ALA A 1 118 ? -19.547 -5.684 -5.777 1 98.5 118 ALA A O 1
ATOM 943 N N . ILE A 1 119 ? -20.172 -3.883 -4.586 1 97.69 119 ILE A N 1
ATOM 944 C CA . ILE A 1 119 ? -21.375 -4.531 -4.066 1 97.69 119 ILE A CA 1
ATOM 945 C C . ILE A 1 119 ? -22.297 -4.902 -5.223 1 97.69 119 ILE A C 1
ATOM 947 O O . ILE A 1 119 ? -22.859 -6.004 -5.254 1 97.69 119 ILE A O 1
ATOM 951 N N . ASN A 1 120 ? -22.438 -4.035 -6.16 1 96.62 120 ASN A N 1
ATOM 952 C CA . ASN A 1 120 ? -23.266 -4.293 -7.328 1 96.62 120 ASN A CA 1
ATOM 953 C C . ASN A 1 120 ? -22.75 -5.469 -8.148 1 96.62 120 ASN A C 1
ATOM 955 O O . ASN A 1 120 ? -23.516 -6.32 -8.586 1 96.62 120 ASN A O 1
ATOM 959 N N . ILE A 1 121 ? -21.469 -5.492 -8.359 1 96.06 121 ILE A N 1
ATOM 960 C CA . ILE A 1 121 ? -20.859 -6.566 -9.125 1 96.06 121 ILE A CA 1
ATOM 961 C C . ILE A 1 121 ? -21.016 -7.891 -8.383 1 96.06 121 ILE A C 1
ATOM 963 O O . ILE A 1 121 ? -21.375 -8.906 -8.984 1 96.06 121 ILE A O 1
ATOM 967 N N . GLU A 1 122 ? -20.703 -7.867 -7.102 1 94.44 122 GLU A N 1
ATOM 968 C CA . GLU A 1 122 ? -20.828 -9.062 -6.277 1 94.44 122 GLU A CA 1
ATOM 969 C C . GLU A 1 122 ? -22.25 -9.617 -6.336 1 94.44 122 GLU A C 1
ATOM 971 O O . GLU A 1 122 ? -22.453 -10.828 -6.426 1 94.44 122 GLU A O 1
ATOM 976 N N . SER A 1 123 ? -23.25 -8.727 -6.266 1 94.19 123 SER A N 1
ATOM 977 C CA . SER A 1 123 ? -24.656 -9.109 -6.34 1 94.19 123 SER A CA 1
ATOM 978 C C . SER A 1 123 ? -24.984 -9.727 -7.695 1 94.19 123 SER A C 1
ATOM 980 O O . SER A 1 123 ? -25.797 -10.656 -7.781 1 94.19 123 SER A O 1
ATOM 982 N N . ALA A 1 124 ? -24.328 -9.258 -8.727 1 91.38 124 ALA A N 1
ATOM 983 C CA . ALA A 1 124 ? -24.562 -9.758 -10.078 1 91.38 124 ALA A CA 1
ATOM 984 C C . ALA A 1 124 ? -23.922 -11.133 -10.281 1 91.38 124 ALA A C 1
ATOM 986 O O . ALA A 1 124 ? -24.391 -11.922 -11.102 1 91.38 124 ALA A O 1
ATOM 987 N N . LEU A 1 125 ? -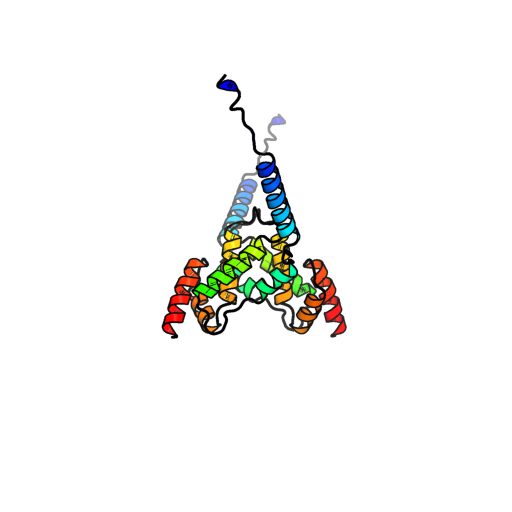22.906 -11.406 -9.656 1 85.94 125 LEU A N 1
ATOM 988 C CA . LEU A 1 125 ? -22.188 -12.68 -9.781 1 85.94 125 LEU A CA 1
ATOM 989 C C . LEU A 1 125 ? -22.859 -13.766 -8.945 1 85.94 125 LEU A C 1
ATOM 991 O O . LEU A 1 125 ? -22.641 -14.953 -9.172 1 85.94 125 LEU A O 1
ATOM 995 N N . GLU A 1 126 ? -23.547 -13.398 -7.867 1 77.75 126 GLU A N 1
ATOM 996 C CA . GLU A 1 126 ? -24.312 -14.359 -7.078 1 77.75 126 GLU A CA 1
ATOM 997 C C . GLU A 1 126 ? -25.594 -14.773 -7.805 1 77.75 126 GLU A C 1
ATOM 999 O O . GLU A 1 126 ? -25.984 -15.938 -7.754 1 77.75 126 GLU A O 1
ATOM 1004 N N . ASP B 1 1 ? 27.938 63.906 -18.328 1 29.17 1 ASP B N 1
ATOM 1005 C CA . ASP B 1 1 ? 27.156 63.25 -19.359 1 29.17 1 ASP B CA 1
ATOM 1006 C C . ASP B 1 1 ? 27 61.75 -19.031 1 29.17 1 ASP B C 1
ATOM 1008 O O . ASP B 1 1 ? 26.375 61 -19.797 1 29.17 1 ASP B O 1
ATOM 1012 N N . ASN B 1 2 ? 27.766 61.188 -18.047 1 38.53 2 ASN B N 1
ATOM 1013 C CA . ASN B 1 2 ? 27.828 59.75 -17.734 1 38.53 2 ASN B CA 1
ATOM 1014 C C . ASN B 1 2 ? 26.516 59.25 -17.156 1 38.53 2 ASN B C 1
ATOM 1016 O O . ASN B 1 2 ? 26.453 58.125 -16.609 1 38.53 2 ASN B O 1
ATOM 1020 N N . ALA B 1 3 ? 25.531 60.125 -16.922 1 41.47 3 ALA B N 1
ATOM 1021 C CA . ALA B 1 3 ? 24.359 59.75 -16.156 1 41.47 3 ALA B CA 1
ATOM 1022 C C . ALA B 1 3 ? 23.5 58.75 -16.938 1 41.47 3 ALA B C 1
ATOM 1024 O O . ALA B 1 3 ? 22.672 58.031 -16.359 1 41.47 3 ALA B O 1
ATOM 1025 N N . LEU B 1 4 ? 23.469 58.906 -18.266 1 37.34 4 LEU B N 1
ATOM 1026 C CA . LEU B 1 4 ? 22.406 58.219 -19.016 1 37.34 4 LEU B CA 1
ATOM 1027 C C . LEU B 1 4 ? 22.672 56.719 -19.109 1 37.34 4 LEU B C 1
ATOM 1029 O O . LEU B 1 4 ? 21.984 56.031 -19.875 1 37.34 4 LEU B O 1
ATOM 1033 N N . LYS B 1 5 ? 23.797 56.312 -18.625 1 39.12 5 LYS B N 1
ATOM 1034 C CA . LYS B 1 5 ? 23.922 54.844 -18.766 1 39.12 5 LYS B CA 1
ATOM 1035 C C . LYS B 1 5 ? 22.781 54.125 -18.062 1 39.12 5 LYS B C 1
ATOM 1037 O O . LYS B 1 5 ? 22.969 53.531 -17.016 1 39.12 5 LYS B O 1
ATOM 1042 N N . PHE B 1 6 ? 21.609 54.812 -17.875 1 38.84 6 PHE B N 1
ATOM 1043 C CA . PHE B 1 6 ? 20.469 54.219 -17.203 1 38.84 6 PHE B CA 1
ATOM 1044 C C . PHE B 1 6 ? 20.172 52.844 -17.75 1 38.84 6 PHE B C 1
ATOM 1046 O O . PHE B 1 6 ? 20.531 52.531 -18.891 1 38.84 6 PHE B O 1
ATOM 1053 N N . LEU B 1 7 ? 19.484 51.938 -16.875 1 41.56 7 LEU B N 1
ATOM 1054 C CA . LEU B 1 7 ? 18.969 50.594 -16.734 1 41.56 7 LEU B CA 1
ATOM 1055 C C . LEU B 1 7 ? 18.078 50.188 -17.906 1 41.56 7 LEU B C 1
ATOM 1057 O O . LEU B 1 7 ? 16.906 50.594 -17.953 1 41.56 7 LEU B O 1
ATOM 1061 N N . ILE B 1 8 ? 18.531 50.375 -19.156 1 42.53 8 ILE B N 1
ATOM 1062 C CA . ILE B 1 8 ? 17.781 49.719 -20.234 1 42.53 8 ILE B CA 1
ATOM 1063 C C . ILE B 1 8 ? 17.516 48.281 -19.891 1 42.53 8 ILE B C 1
ATOM 1065 O O . ILE B 1 8 ? 18.438 47.438 -19.906 1 42.53 8 ILE B O 1
ATOM 1069 N N . GLU B 1 9 ? 16.797 47.969 -18.812 1 45.22 9 GLU B N 1
ATOM 1070 C CA . GLU B 1 9 ? 16.219 46.625 -18.734 1 45.22 9 GLU B CA 1
ATOM 1071 C C . GLU B 1 9 ? 15.641 46.219 -20.078 1 45.22 9 GLU B C 1
ATOM 1073 O O . GLU B 1 9 ? 14.844 46.938 -20.672 1 45.22 9 GLU B O 1
ATOM 1078 N N . ASP B 1 10 ? 16.422 45.594 -20.906 1 50.72 10 ASP B N 1
ATOM 1079 C CA . ASP B 1 10 ? 16.062 45.062 -22.203 1 50.72 10 ASP B CA 1
ATOM 1080 C C . ASP B 1 10 ? 14.672 44.406 -22.156 1 50.72 10 ASP B C 1
ATOM 1082 O O . ASP B 1 10 ? 14.453 43.438 -21.422 1 50.72 10 ASP B O 1
ATOM 1086 N N . PRO B 1 11 ? 13.594 45.125 -22.609 1 57.62 11 PRO B N 1
ATOM 1087 C CA . PRO B 1 11 ? 12.219 44.625 -22.703 1 57.62 11 PRO B CA 1
ATOM 1088 C C . PRO B 1 11 ? 12.148 43.219 -23.297 1 57.62 11 PRO B C 1
ATOM 1090 O O . PRO B 1 11 ? 11.172 42.5 -23.078 1 57.62 11 PRO B O 1
ATOM 1093 N N . ILE B 1 12 ? 13.125 42.906 -24.047 1 54.72 12 ILE B N 1
ATOM 1094 C CA . ILE B 1 12 ? 13.102 41.594 -24.672 1 54.72 12 ILE B CA 1
ATOM 1095 C C . ILE B 1 12 ? 13.344 40.5 -23.625 1 54.72 12 ILE B C 1
ATOM 1097 O O . ILE B 1 12 ? 12.727 39.438 -23.656 1 54.72 12 ILE B O 1
ATOM 1101 N N . ALA B 1 13 ? 14.289 40.844 -22.719 1 57.81 13 ALA B N 1
ATOM 1102 C CA . ALA B 1 13 ? 14.594 39.844 -21.688 1 57.81 13 ALA B CA 1
ATOM 1103 C C . ALA B 1 13 ? 13.398 39.625 -20.766 1 57.81 13 ALA B C 1
ATOM 1105 O O . ALA B 1 13 ? 13.109 38.5 -20.391 1 57.81 13 ALA B O 1
ATOM 1106 N N . SER B 1 14 ? 12.672 40.719 -20.484 1 60.41 14 SER B N 1
ATOM 1107 C CA . SER B 1 14 ? 11.5 40.562 -19.625 1 60.41 14 SER B CA 1
ATOM 1108 C C . SER B 1 14 ? 10.398 39.75 -20.328 1 60.41 14 SER B C 1
ATOM 1110 O O . SER B 1 14 ? 9.711 38.969 -19.688 1 60.41 14 SER B O 1
ATOM 1112 N N . LYS B 1 15 ? 10.344 39.938 -21.656 1 62.59 15 LYS B N 1
ATOM 1113 C CA . LYS B 1 15 ? 9.328 39.219 -22.422 1 62.59 15 LYS B CA 1
ATOM 1114 C C . LYS B 1 15 ? 9.68 37.75 -22.578 1 62.59 15 LYS B C 1
ATOM 1116 O O . LYS B 1 15 ? 8.789 36.906 -22.547 1 62.59 15 LYS B O 1
ATOM 1121 N N . GLU B 1 16 ? 10.891 37.469 -22.734 1 61.09 16 GLU B N 1
ATOM 1122 C CA . GLU B 1 16 ? 11.344 36.094 -22.891 1 61.09 16 GLU B CA 1
ATOM 1123 C C . GLU B 1 16 ? 11.164 35.312 -21.578 1 61.09 16 GLU B C 1
ATOM 1125 O O . GLU B 1 16 ? 10.75 34.156 -21.594 1 61.09 16 GLU B O 1
ATOM 1130 N N . ASN B 1 17 ? 11.406 36 -20.516 1 64.19 17 ASN B N 1
ATOM 1131 C CA . ASN B 1 17 ? 11.203 35.344 -19.219 1 64.19 17 ASN B CA 1
ATOM 1132 C C . ASN B 1 17 ? 9.734 35.062 -18.969 1 64.19 17 ASN B C 1
ATOM 1134 O O . ASN B 1 17 ? 9.391 34 -18.422 1 64.19 17 ASN B O 1
ATOM 1138 N N . ASP B 1 18 ? 8.992 36.031 -19.5 1 69.94 18 ASP B N 1
ATOM 1139 C CA . ASP B 1 18 ? 7.551 35.812 -19.359 1 69.94 18 ASP B CA 1
ATOM 1140 C C . ASP B 1 18 ? 7.07 34.656 -20.25 1 69.94 18 ASP B C 1
ATOM 1142 O O . ASP B 1 18 ? 6.23 33.875 -19.828 1 69.94 18 ASP B O 1
ATOM 1146 N N . PHE B 1 19 ? 7.625 34.562 -21.391 1 70.06 19 PHE B N 1
ATOM 1147 C CA . PHE B 1 19 ? 7.234 33.469 -22.297 1 70.06 19 PHE B CA 1
ATOM 1148 C C . PHE B 1 19 ? 7.707 32.125 -21.766 1 70.06 19 PHE B C 1
ATOM 1150 O O . PHE B 1 19 ? 6.965 31.141 -21.812 1 70.06 19 PHE B O 1
ATOM 1157 N N . ASP B 1 20 ? 8.883 32.031 -21.344 1 63.66 20 ASP B N 1
ATOM 1158 C CA . ASP B 1 20 ? 9.414 30.781 -20.797 1 63.66 20 ASP B CA 1
ATOM 1159 C C . ASP B 1 20 ? 8.625 30.359 -19.562 1 63.66 20 ASP B C 1
ATOM 1161 O O . ASP B 1 20 ? 8.352 29.172 -19.359 1 63.66 20 ASP B O 1
ATOM 1165 N N . ASN B 1 21 ? 8.281 31.328 -18.719 1 70.38 21 ASN B N 1
ATOM 1166 C CA . ASN B 1 21 ? 7.434 31.031 -17.578 1 70.38 21 ASN B CA 1
ATOM 1167 C C . ASN B 1 21 ? 6.047 30.562 -18 1 70.38 21 ASN B C 1
ATOM 1169 O O . ASN B 1 21 ? 5.488 29.641 -17.422 1 70.38 21 ASN B O 1
ATOM 1173 N N . LEU B 1 22 ? 5.539 31.234 -19 1 72.19 22 LEU B N 1
ATOM 1174 C CA . LEU B 1 22 ? 4.246 30.828 -19.547 1 72.19 22 LEU B CA 1
ATOM 1175 C C . LEU B 1 22 ? 4.328 29.453 -20.188 1 72.19 22 LEU B C 1
ATOM 1177 O O . LEU B 1 22 ? 3.422 28.625 -20.016 1 72.19 22 LEU B O 1
ATOM 1181 N N . ALA B 1 23 ? 5.348 29.203 -20.906 1 64.31 23 ALA B N 1
ATOM 1182 C CA . ALA B 1 23 ? 5.555 27.891 -21.516 1 64.31 23 ALA B CA 1
ATOM 1183 C C . ALA B 1 23 ? 5.699 26.812 -20.438 1 64.31 23 ALA B C 1
ATOM 1185 O O . ALA B 1 23 ? 5.121 25.719 -20.562 1 64.31 23 ALA B O 1
ATOM 1186 N N . GLU B 1 24 ? 6.469 27.094 -19.5 1 63.53 24 GLU B N 1
ATOM 1187 C CA . GLU B 1 24 ? 6.629 26.141 -18.406 1 63.53 24 GLU B CA 1
ATOM 1188 C C . GLU B 1 24 ? 5.301 25.891 -17.688 1 63.53 24 GLU B C 1
ATOM 1190 O O . GLU B 1 24 ? 4.977 24.75 -17.359 1 63.53 24 GLU B O 1
ATOM 1195 N N . LEU B 1 25 ? 4.582 26.984 -17.547 1 63.47 25 LEU B N 1
ATOM 1196 C CA . LEU B 1 25 ? 3.256 26.859 -16.953 1 63.47 25 LEU B CA 1
ATOM 1197 C C . LEU B 1 25 ? 2.328 26.062 -17.859 1 63.47 25 LEU B C 1
ATOM 1199 O O . LEU B 1 25 ? 1.542 25.234 -17.391 1 63.47 25 LEU B O 1
ATOM 1203 N N . LEU B 1 26 ? 2.451 26.359 -19.109 1 63.59 26 LEU B N 1
ATOM 1204 C CA . LEU B 1 26 ? 1.657 25.641 -20.094 1 63.59 26 LEU B CA 1
ATOM 1205 C C . LEU B 1 26 ? 2.08 24.188 -20.172 1 63.59 26 LEU B C 1
ATOM 1207 O O . LEU B 1 26 ? 1.234 23.281 -20.25 1 63.59 26 LEU B O 1
ATOM 1211 N N . ILE B 1 27 ? 3.338 23.953 -20.203 1 59.41 27 ILE B N 1
ATOM 1212 C CA . ILE B 1 27 ? 3.857 22.594 -20.203 1 59.41 27 ILE B CA 1
ATOM 1213 C C . ILE B 1 27 ? 3.412 21.875 -18.938 1 59.41 27 ILE B C 1
ATOM 1215 O O . ILE B 1 27 ? 2.975 20.719 -18.984 1 59.41 27 ILE B O 1
ATOM 1219 N N . LYS B 1 28 ? 3.686 22.547 -17.891 1 58.94 28 LYS B N 1
ATOM 1220 C CA . LYS B 1 28 ? 3.188 21.984 -16.641 1 58.94 28 LYS B CA 1
ATOM 1221 C C . LYS B 1 28 ? 1.684 21.734 -16.719 1 58.94 28 LYS B C 1
ATOM 1223 O O . LYS B 1 28 ? 1.19 20.734 -16.203 1 58.94 28 LYS B O 1
ATOM 1228 N N . LYS B 1 29 ? 1.116 22.734 -17.359 1 56.81 29 LYS B N 1
ATOM 1229 C CA . LYS B 1 29 ? -0.327 22.625 -17.547 1 56.81 29 LYS B CA 1
ATOM 1230 C C . LYS B 1 29 ? -0.668 21.516 -18.547 1 56.81 29 LYS B C 1
ATOM 1232 O O . LYS B 1 29 ? -1.662 20.797 -18.375 1 56.81 29 LYS B O 1
ATOM 1237 N N . PHE B 1 30 ? 0.053 21.484 -19.609 1 57.31 30 PHE B N 1
ATOM 1238 C CA . PHE B 1 30 ? -0.219 20.484 -20.641 1 57.31 30 PHE B CA 1
ATOM 1239 C C . PHE B 1 30 ? 0.488 19.172 -20.328 1 57.31 30 PHE B C 1
ATOM 1241 O O . PHE B 1 30 ? 0.249 18.156 -20.984 1 57.31 30 PHE B O 1
ATOM 1248 N N . GLU B 1 31 ? 1.574 19.312 -19.672 1 56 31 GLU B N 1
ATOM 1249 C CA . GLU B 1 31 ? 2.156 18.047 -19.234 1 56 31 GLU B CA 1
ATOM 1250 C C . GLU B 1 31 ? 1.117 17.172 -18.547 1 56 31 GLU B C 1
ATOM 1252 O O . GLU B 1 31 ? 0.459 17.609 -17.594 1 56 31 GLU B O 1
ATOM 1257 N N . LYS B 1 32 ? 0.562 16.484 -19.328 1 59.25 32 LYS B N 1
ATOM 1258 C CA . LYS B 1 32 ? -0.507 15.586 -18.906 1 59.25 32 LYS B CA 1
ATOM 1259 C C . LYS B 1 32 ? -0.201 14.977 -17.547 1 59.25 32 LYS B C 1
ATOM 1261 O O . LYS B 1 32 ? 0.728 14.18 -17.406 1 59.25 32 LYS B O 1
ATOM 1266 N N . LYS B 1 33 ? -0.441 15.805 -16.484 1 73.56 33 LYS B N 1
ATOM 1267 C CA . LYS B 1 33 ? -0.303 15.273 -15.133 1 73.56 33 LYS B CA 1
ATOM 1268 C C . LYS B 1 33 ? -0.961 13.906 -15.008 1 73.56 33 LYS B C 1
ATOM 1270 O O . LYS B 1 33 ? -2.051 13.68 -15.539 1 73.56 33 LYS B O 1
ATOM 1275 N N . GLN B 1 34 ? -0.106 12.938 -14.648 1 85.38 34 GLN B N 1
ATOM 1276 C CA . GLN B 1 34 ? -0.662 11.609 -14.414 1 85.38 34 GLN B CA 1
ATOM 1277 C C . GLN B 1 34 ? -1.866 11.672 -13.477 1 85.38 34 GLN B C 1
ATOM 1279 O O . GLN B 1 34 ? -1.864 12.438 -12.508 1 85.38 34 GLN B O 1
ATOM 1284 N N . SER B 1 35 ? -2.895 11.086 -13.938 1 86.5 35 SER B N 1
ATOM 1285 C CA . SER B 1 35 ? -4.066 11 -13.07 1 86.5 35 SER B CA 1
ATOM 1286 C C . SER B 1 35 ? -3.775 10.164 -11.828 1 86.5 35 SER B C 1
ATOM 1288 O O . SER B 1 35 ? -2.822 9.383 -11.805 1 86.5 35 SER B O 1
ATOM 1290 N N . PHE B 1 36 ? -4.473 10.359 -10.836 1 86.88 36 PHE B N 1
ATOM 1291 C CA . PHE B 1 36 ? -4.34 9.531 -9.648 1 86.88 36 PHE B CA 1
ATOM 1292 C C . PHE B 1 36 ? -4.512 8.055 -9.992 1 86.88 36 PHE B C 1
ATOM 1294 O O . PHE B 1 36 ? -3.789 7.203 -9.477 1 86.88 36 PHE B O 1
ATOM 1301 N N . GLN B 1 37 ? -5.465 7.746 -10.836 1 90.38 37 GLN B N 1
ATOM 1302 C CA . GLN B 1 37 ? -5.723 6.363 -11.227 1 90.38 37 GLN B CA 1
ATOM 1303 C C . GLN B 1 37 ? -4.477 5.719 -11.828 1 90.38 37 GLN B C 1
ATOM 1305 O O . GLN B 1 37 ? -4.18 4.555 -11.547 1 90.38 37 GLN B O 1
ATOM 1310 N N . GLU B 1 38 ? -3.877 6.488 -12.602 1 92.25 38 GLU B N 1
ATOM 1311 C CA . GLU B 1 38 ? -2.656 5.977 -13.219 1 92.25 38 GLU B CA 1
ATOM 1312 C C . GLU B 1 38 ? -1.56 5.766 -12.172 1 92.25 38 GLU B C 1
ATOM 1314 O O . GLU B 1 38 ? -0.884 4.734 -12.18 1 92.25 38 GLU B O 1
ATOM 1319 N N . ILE B 1 39 ? -1.393 6.742 -11.32 1 92.69 39 ILE B N 1
ATOM 1320 C CA . ILE B 1 39 ? -0.389 6.672 -10.266 1 92.69 39 ILE B CA 1
ATOM 1321 C C . ILE B 1 39 ? -0.701 5.5 -9.336 1 92.69 39 ILE B C 1
ATOM 1323 O O . ILE B 1 39 ? 0.19 4.723 -8.984 1 92.69 39 ILE B O 1
ATOM 1327 N N . GLN B 1 40 ? -1.911 5.395 -9.023 1 93.88 40 GLN B N 1
ATOM 1328 C CA . GLN B 1 40 ? -2.379 4.312 -8.164 1 93.88 40 GLN B CA 1
ATOM 1329 C C . GLN B 1 40 ? -2.1 2.949 -8.789 1 93.88 40 GLN B C 1
ATOM 1331 O O . GLN B 1 40 ? -1.676 2.018 -8.102 1 93.88 40 GLN B O 1
ATOM 1336 N N . ARG B 1 41 ? -2.326 2.807 -10.016 1 94.19 41 ARG B N 1
ATOM 1337 C CA . ARG B 1 41 ? -2.07 1.557 -10.727 1 94.19 41 ARG B CA 1
ATOM 1338 C C . ARG B 1 41 ? -0.588 1.201 -10.688 1 94.19 41 ARG B C 1
ATOM 1340 O O . ARG B 1 41 ? -0.225 0.053 -10.43 1 94.19 41 ARG B O 1
ATOM 1347 N N . GLN B 1 42 ? 0.185 2.15 -10.969 1 95.38 42 GLN B N 1
ATOM 1348 C CA . GLN B 1 42 ? 1.626 1.923 -10.93 1 95.38 42 GLN B CA 1
ATOM 1349 C C . GLN B 1 42 ? 2.08 1.501 -9.539 1 95.38 42 GLN B C 1
ATOM 1351 O O . GLN B 1 42 ? 2.859 0.558 -9.391 1 95.38 42 GLN B O 1
ATOM 1356 N N . PHE B 1 43 ? 1.558 2.195 -8.555 1 96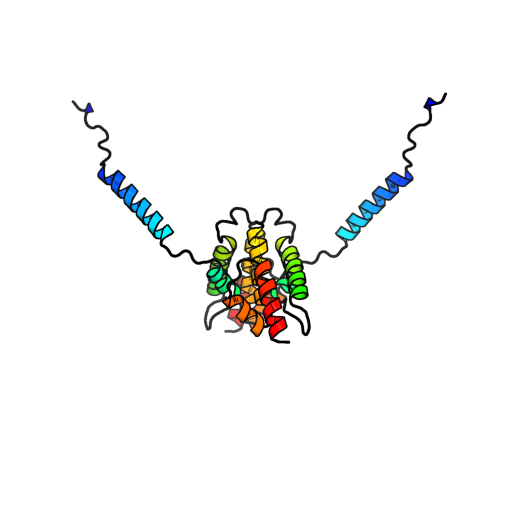.69 43 PHE B N 1
ATOM 1357 C CA . PHE B 1 43 ? 1.899 1.915 -7.16 1 96.69 43 PHE B CA 1
ATOM 1358 C C . PHE B 1 43 ? 1.461 0.509 -6.77 1 96.69 43 PHE B C 1
ATOM 1360 O O . PHE B 1 43 ? 2.211 -0.223 -6.121 1 96.69 43 PHE B O 1
ATOM 1367 N N . SER B 1 44 ? 0.343 0.091 -7.223 1 96.06 44 SER B N 1
ATOM 1368 C CA . SER B 1 44 ? -0.248 -1.18 -6.816 1 96.06 44 SER B CA 1
ATOM 1369 C C . SER B 1 44 ? 0.393 -2.35 -7.559 1 96.06 44 SER B C 1
ATOM 1371 O O . SER B 1 44 ? 0.381 -3.48 -7.07 1 96.06 44 SER B O 1
ATOM 1373 N N . THR B 1 45 ? 1.046 -2.109 -8.695 1 96.06 45 THR B N 1
ATOM 1374 C CA . THR B 1 45 ? 1.419 -3.242 -9.531 1 96.06 45 THR B CA 1
ATOM 1375 C C . THR B 1 45 ? 2.936 -3.334 -9.672 1 96.06 45 THR B C 1
ATOM 1377 O O . THR B 1 45 ? 3.449 -4.242 -10.328 1 96.06 45 THR B O 1
ATOM 1380 N N . ILE B 1 46 ? 3.641 -2.434 -9.078 1 97.81 46 ILE B N 1
ATOM 1381 C CA . ILE B 1 46 ? 5.094 -2.453 -9.203 1 97.81 46 ILE B CA 1
ATOM 1382 C C . ILE B 1 46 ? 5.637 -3.793 -8.711 1 97.81 46 ILE B C 1
ATOM 1384 O O . ILE B 1 46 ? 5.164 -4.328 -7.703 1 97.81 46 ILE B O 1
ATOM 1388 N N . SER B 1 47 ? 6.57 -4.387 -9.461 1 98.25 47 SER B N 1
ATOM 1389 C CA . SER B 1 47 ? 7.242 -5.645 -9.148 1 98.25 47 SER B CA 1
ATOM 1390 C C . SER B 1 47 ? 8.633 -5.699 -9.773 1 98.25 47 SER B C 1
ATOM 1392 O O . SER B 1 47 ? 8.891 -5.039 -10.781 1 98.25 47 SER B O 1
ATOM 1394 N N . GLN B 1 48 ? 9.383 -6.441 -9.203 1 98.38 48 GLN B N 1
ATOM 1395 C CA . GLN B 1 48 ? 10.75 -6.562 -9.695 1 98.38 48 GLN B CA 1
ATOM 1396 C C . GLN B 1 48 ? 10.789 -7.281 -11.039 1 98.38 48 GLN B C 1
ATOM 1398 O O . GLN B 1 48 ? 10.312 -8.414 -11.164 1 98.38 48 GLN B O 1
ATOM 1403 N N . LYS B 1 49 ? 11.336 -6.574 -12 1 97.44 49 LYS B N 1
ATOM 1404 C CA . LYS B 1 49 ? 11.469 -7.141 -13.344 1 97.44 49 LYS B CA 1
ATOM 1405 C C . LYS B 1 49 ? 12.594 -8.172 -13.398 1 97.44 49 LYS B C 1
ATOM 1407 O O . LYS B 1 49 ? 13.438 -8.227 -12.5 1 97.44 49 LYS B O 1
ATOM 1412 N N . GLN B 1 50 ? 12.508 -8.883 -14.602 1 93.38 50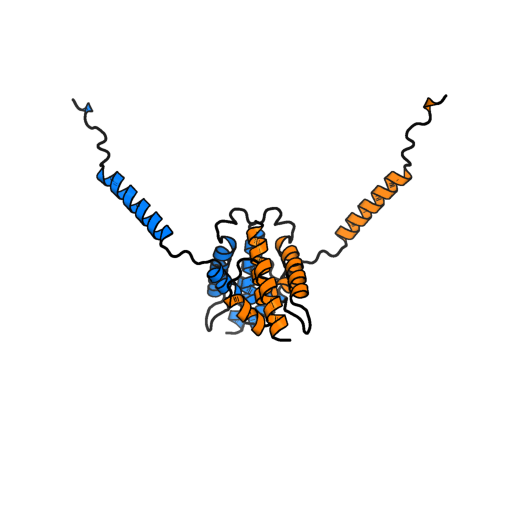 GLN B N 1
ATOM 1413 C CA . GLN B 1 50 ? 13.555 -9.867 -14.836 1 93.38 50 GLN B CA 1
ATOM 1414 C C . GLN B 1 50 ? 14.922 -9.203 -14.953 1 93.38 50 GLN B C 1
ATOM 1416 O O . GLN B 1 50 ? 15.086 -8.227 -15.695 1 93.38 50 GLN B O 1
ATOM 1421 N N . ASN B 1 51 ? 15.883 -9.367 -14.188 1 93.69 51 ASN B N 1
ATOM 1422 C CA . ASN B 1 51 ? 17.266 -8.914 -14.219 1 93.69 51 ASN B CA 1
ATOM 1423 C C . ASN B 1 51 ? 17.422 -7.52 -13.609 1 93.69 51 ASN B C 1
ATOM 1425 O O . ASN B 1 51 ? 18.422 -6.84 -13.844 1 93.69 51 ASN B O 1
ATOM 1429 N N . GLN B 1 52 ? 16.391 -7.055 -13.141 1 97.5 52 GLN B N 1
ATOM 1430 C CA . GLN B 1 52 ? 16.484 -5.781 -12.43 1 97.5 52 GLN B CA 1
ATOM 1431 C C . GLN B 1 52 ? 17.188 -5.953 -11.086 1 97.5 52 GLN B C 1
ATOM 1433 O O . GLN B 1 52 ? 16.859 -6.855 -10.312 1 97.5 52 GLN B O 1
ATOM 1438 N N . SER B 1 53 ? 18.125 -5.113 -10.891 1 97.19 53 SER B N 1
ATOM 1439 C CA . SER B 1 53 ? 18.828 -5.172 -9.617 1 97.19 53 SER B CA 1
ATOM 1440 C C . SER B 1 53 ? 17.953 -4.68 -8.477 1 97.19 53 SER B C 1
ATOM 1442 O O . SER B 1 53 ? 17.016 -3.898 -8.688 1 97.19 53 SER B O 1
ATOM 1444 N N . VAL B 1 54 ? 18.266 -5.09 -7.309 1 98.38 54 VAL B N 1
ATOM 1445 C CA . VAL B 1 54 ? 17.562 -4.664 -6.105 1 98.38 54 VAL B CA 1
ATOM 1446 C C . VAL B 1 54 ? 17.656 -3.146 -5.961 1 98.38 54 VAL B C 1
ATOM 1448 O O . VAL B 1 54 ? 16.672 -2.49 -5.602 1 98.38 54 VAL B O 1
ATOM 1451 N N . LYS B 1 55 ? 18.797 -2.607 -6.188 1 98.12 55 LYS B N 1
ATOM 1452 C CA . LYS B 1 55 ? 19 -1.167 -6.078 1 98.12 55 LYS B CA 1
ATOM 1453 C C . LYS B 1 55 ? 18.109 -0.402 -7.043 1 98.12 55 LYS B C 1
ATOM 1455 O O . LYS B 1 55 ? 17.5 0.608 -6.672 1 98.12 55 LYS B O 1
ATOM 1460 N N . ASP B 1 56 ? 18.016 -0.91 -8.266 1 98.38 56 ASP B N 1
ATOM 1461 C CA . ASP B 1 56 ? 17.172 -0.267 -9.258 1 98.38 56 ASP B CA 1
ATOM 1462 C C . ASP B 1 56 ? 15.695 -0.36 -8.859 1 98.38 56 ASP B C 1
ATOM 1464 O O . ASP B 1 56 ? 14.938 0.59 -9.055 1 98.38 56 ASP B O 1
ATOM 1468 N N . LEU B 1 57 ? 15.328 -1.522 -8.383 1 98.69 57 LEU B N 1
ATOM 1469 C CA . LEU B 1 57 ? 13.961 -1.681 -7.895 1 98.69 57 LEU B CA 1
ATOM 1470 C C . LEU B 1 57 ? 13.656 -0.681 -6.781 1 98.69 57 LEU B C 1
ATOM 1472 O O . LEU B 1 57 ? 12.602 -0.046 -6.781 1 98.69 57 LEU B O 1
ATOM 1476 N N . ALA B 1 58 ? 14.586 -0.525 -5.82 1 98.75 58 ALA B N 1
ATOM 1477 C CA . ALA B 1 58 ? 14.391 0.39 -4.699 1 98.75 58 ALA B CA 1
ATOM 1478 C C . ALA B 1 58 ? 14.18 1.82 -5.188 1 98.75 58 ALA B C 1
ATOM 1480 O O . ALA B 1 58 ? 13.336 2.545 -4.664 1 98.75 58 ALA B O 1
ATOM 1481 N N . ASN B 1 59 ? 14.93 2.195 -6.133 1 98.5 59 ASN B N 1
ATOM 1482 C CA . ASN B 1 59 ? 14.789 3.529 -6.707 1 98.5 59 ASN B CA 1
ATOM 1483 C C . ASN B 1 59 ? 13.422 3.711 -7.367 1 98.5 59 A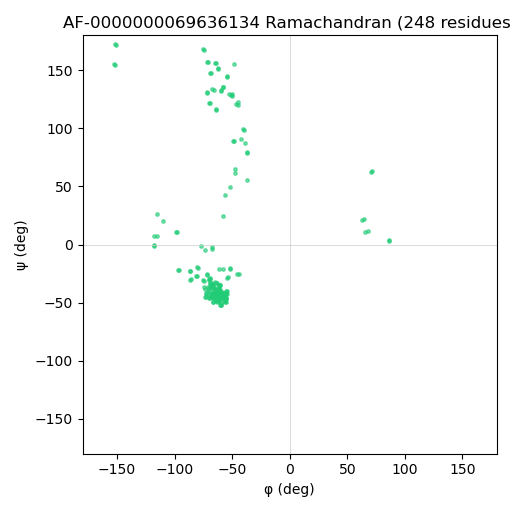SN B C 1
ATOM 1485 O O . ASN B 1 59 ? 12.781 4.754 -7.207 1 98.5 59 ASN B O 1
ATOM 1489 N N . GLU B 1 60 ? 13.047 2.752 -8.133 1 98.38 60 GLU B N 1
ATOM 1490 C CA . GLU B 1 60 ? 11.742 2.818 -8.789 1 98.38 60 GLU B CA 1
ATOM 1491 C C . GLU B 1 60 ? 10.617 2.895 -7.77 1 98.38 60 GLU B C 1
ATOM 1493 O O . GLU B 1 60 ? 9.688 3.689 -7.922 1 98.38 60 GLU B O 1
ATOM 1498 N N . VAL B 1 61 ? 10.68 2.08 -6.75 1 98.5 61 VAL B N 1
ATOM 1499 C CA . VAL B 1 61 ? 9.68 2.07 -5.691 1 98.5 61 VAL B CA 1
ATOM 1500 C C . VAL B 1 61 ? 9.617 3.443 -5.027 1 98.5 61 VAL B C 1
ATOM 1502 O O . VAL B 1 61 ? 8.531 3.975 -4.785 1 98.5 61 VAL B O 1
ATOM 1505 N N . SER B 1 62 ? 10.75 4.02 -4.711 1 97.38 62 SER B N 1
ATOM 1506 C CA . SER B 1 62 ? 10.805 5.332 -4.074 1 97.38 62 SER B CA 1
ATOM 1507 C C . SER B 1 62 ? 10.133 6.395 -4.941 1 97.38 62 SER B C 1
ATOM 1509 O O . SER B 1 62 ? 9.359 7.211 -4.441 1 97.38 62 SER B O 1
ATOM 1511 N N . MET B 1 63 ? 10.398 6.312 -6.176 1 96.19 63 MET B N 1
ATOM 1512 C CA . MET B 1 63 ? 9.836 7.285 -7.105 1 96.19 63 MET B CA 1
ATOM 1513 C C . MET B 1 63 ? 8.32 7.141 -7.184 1 96.19 63 MET B C 1
ATOM 1515 O O . MET B 1 63 ? 7.59 8.133 -7.113 1 96.19 63 MET B O 1
ATOM 1519 N N . VAL B 1 64 ? 7.902 5.922 -7.375 1 95.19 64 VAL B N 1
ATOM 1520 C CA . VAL B 1 64 ? 6.473 5.648 -7.504 1 95.19 64 VAL B CA 1
ATOM 1521 C C . VAL B 1 64 ? 5.758 6.027 -6.207 1 95.19 64 VAL B C 1
ATOM 1523 O O . VAL B 1 64 ? 4.68 6.629 -6.242 1 95.19 64 VAL B O 1
ATOM 1526 N N . ALA B 1 65 ? 6.316 5.66 -5.059 1 95 65 ALA B N 1
ATOM 1527 C CA . ALA B 1 65 ? 5.727 5.992 -3.764 1 95 65 ALA B CA 1
ATOM 1528 C C . ALA B 1 65 ? 5.668 7.504 -3.559 1 95 65 ALA B C 1
ATOM 1530 O O . ALA B 1 65 ? 4.691 8.031 -3.023 1 95 65 ALA B O 1
ATOM 1531 N N . ASP B 1 66 ? 6.645 8.211 -3.961 1 92.31 66 ASP B N 1
ATOM 1532 C CA . ASP B 1 66 ? 6.66 9.664 -3.852 1 92.31 66 ASP B CA 1
ATOM 1533 C C . ASP B 1 66 ? 5.527 10.289 -4.664 1 92.31 66 ASP B C 1
ATOM 1535 O O . ASP B 1 66 ? 4.852 11.211 -4.195 1 92.31 66 ASP B O 1
ATOM 1539 N N . LYS B 1 67 ? 5.438 9.828 -5.875 1 91 67 LYS B N 1
ATOM 1540 C CA . LYS B 1 67 ? 4.34 10.312 -6.703 1 91 67 LYS B CA 1
ATOM 1541 C C . LYS B 1 67 ? 2.992 10.047 -6.039 1 91 67 LYS B C 1
ATOM 1543 O O . LYS B 1 67 ? 2.111 10.914 -6.043 1 91 67 LYS B O 1
ATOM 1548 N N . TYR B 1 68 ? 2.855 8.875 -5.492 1 92.06 68 TYR B N 1
ATOM 1549 C CA . TYR B 1 68 ? 1.609 8.453 -4.863 1 92.06 68 TYR B CA 1
ATOM 1550 C C . TYR B 1 68 ? 1.271 9.336 -3.67 1 92.06 68 TYR B C 1
ATOM 1552 O O . TYR B 1 68 ? 0.133 9.789 -3.527 1 92.06 68 TYR B O 1
ATOM 1560 N N . VAL B 1 69 ? 2.26 9.5 -2.85 1 88.75 69 VAL B N 1
ATOM 1561 C CA . VAL B 1 69 ? 2.041 10.258 -1.619 1 88.75 69 VAL B CA 1
ATOM 1562 C C . VAL B 1 69 ? 1.812 11.727 -1.945 1 88.75 69 VAL B C 1
ATOM 1564 O O . VAL B 1 69 ? 1.071 12.422 -1.241 1 88.75 69 VAL B O 1
ATOM 1567 N N . ASN B 1 70 ? 2.328 12.219 -2.945 1 83.75 70 ASN B N 1
ATOM 1568 C CA . ASN B 1 70 ? 2.264 13.648 -3.258 1 83.75 70 ASN B CA 1
ATOM 1569 C C . ASN B 1 70 ? 1.169 13.945 -4.277 1 83.75 70 ASN B C 1
ATOM 1571 O O . ASN B 1 70 ? 1.098 15.055 -4.805 1 83.75 70 ASN B O 1
ATOM 1575 N N . VAL B 1 71 ? 0.457 12.922 -4.414 1 76.69 71 VAL B N 1
ATOM 1576 C CA . VAL B 1 71 ? -0.605 13.117 -5.395 1 76.69 71 VAL B CA 1
ATOM 1577 C C . VAL B 1 71 ? -1.511 14.266 -4.949 1 76.69 71 VAL B C 1
ATOM 1579 O O . VAL B 1 71 ? -1.823 14.391 -3.764 1 76.69 71 VAL B O 1
ATOM 1582 N N . GLU B 1 72 ? -1.828 15.141 -5.777 1 63.88 72 GLU B N 1
ATOM 1583 C CA . GLU B 1 72 ? -2.705 16.297 -5.602 1 63.88 72 GLU B CA 1
ATOM 1584 C C . GLU B 1 72 ? -2.143 17.266 -4.562 1 63.88 72 GLU B C 1
ATOM 1586 O O . GLU B 1 72 ? -2.895 18 -3.916 1 63.88 72 GLU B O 1
ATOM 1591 N N . ASN B 1 73 ? -0.957 17.188 -4.348 1 58.91 73 ASN B N 1
ATOM 1592 C CA . ASN B 1 73 ? -0.241 18.109 -3.475 1 58.91 73 ASN B CA 1
ATOM 1593 C C . ASN B 1 73 ? -0.661 17.938 -2.016 1 58.91 73 ASN B C 1
ATOM 1595 O O . ASN B 1 73 ? -0.76 18.906 -1.276 1 58.91 73 ASN B O 1
ATOM 1599 N N . THR B 1 74 ? -1.41 16.844 -1.754 1 53.16 74 THR B N 1
ATOM 1600 C CA . THR B 1 74 ? -2.004 16.578 -0.448 1 53.16 74 THR B CA 1
ATOM 1601 C C . THR B 1 74 ? -0.929 16.516 0.634 1 53.16 74 THR B C 1
ATOM 1603 O O . THR B 1 74 ? -1.218 16.734 1.813 1 53.16 74 THR B O 1
ATOM 1606 N N . ASN B 1 75 ? 0.331 16.266 0.237 1 55.19 75 ASN B N 1
ATOM 1607 C CA . ASN B 1 75 ? 1.141 15.656 1.286 1 55.19 75 ASN B CA 1
ATOM 1608 C C . ASN B 1 75 ? 2.211 16.625 1.798 1 55.19 75 ASN B C 1
ATOM 1610 O O . ASN B 1 75 ? 3.242 16.188 2.316 1 55.19 75 ASN B O 1
ATOM 1614 N N . LYS B 1 76 ? 2.002 17.844 1.562 1 57.09 76 LYS B N 1
ATOM 1615 C CA . LYS B 1 76 ? 3.086 18.641 2.125 1 57.09 76 LYS B CA 1
ATOM 1616 C C . LYS B 1 76 ? 3.318 18.297 3.592 1 57.09 76 LYS B C 1
ATOM 1618 O O . LYS B 1 76 ? 4.449 18.375 4.078 1 57.09 76 LYS B O 1
ATOM 1623 N N . ASN B 1 77 ? 2.307 17.734 4.09 1 59.62 77 ASN B N 1
ATOM 1624 C CA . ASN B 1 77 ? 2.479 17.594 5.531 1 59.62 77 ASN B CA 1
ATOM 1625 C C . ASN B 1 77 ? 2.48 16.125 5.953 1 59.62 77 ASN B C 1
ATOM 1627 O O . ASN B 1 77 ? 2.373 15.812 7.141 1 59.62 77 ASN B O 1
ATOM 1631 N N . CYS B 1 78 ? 2.479 15.25 4.973 1 66.5 78 CYS B N 1
ATOM 1632 C CA . CYS B 1 78 ? 2.482 13.859 5.426 1 66.5 78 CYS B CA 1
ATOM 1633 C C . CYS B 1 78 ? 3.801 13.516 6.109 1 66.5 78 CYS B C 1
ATOM 1635 O O . CYS B 1 78 ? 4.863 13.969 5.68 1 66.5 78 CYS B O 1
ATOM 1637 N N . ASP B 1 79 ? 3.648 12.93 7.141 1 73.06 79 ASP B N 1
ATOM 1638 C CA . ASP B 1 79 ? 4.762 12.523 7.988 1 73.06 79 ASP B CA 1
ATOM 1639 C C . ASP B 1 79 ? 5.801 11.734 7.195 1 73.06 79 ASP B C 1
ATOM 1641 O O . ASP B 1 79 ? 5.449 10.875 6.387 1 73.06 79 ASP B O 1
ATOM 1645 N N . SER B 1 80 ? 6.957 12.156 7.352 1 82.19 80 SER B N 1
ATOM 1646 C CA . SER B 1 80 ? 8.102 11.5 6.727 1 82.19 80 SER B CA 1
ATOM 1647 C C . SER B 1 80 ? 8.156 10.016 7.082 1 82.19 80 SER B C 1
ATOM 1649 O O . SER B 1 80 ? 8.531 9.188 6.25 1 82.19 80 SER B O 1
ATOM 1651 N N . ILE B 1 81 ? 7.652 9.703 8.195 1 84.81 81 ILE B N 1
ATOM 1652 C CA . ILE B 1 81 ? 7.707 8.328 8.664 1 84.81 81 ILE B CA 1
ATOM 1653 C C . ILE B 1 81 ? 6.734 7.469 7.855 1 84.81 81 ILE B C 1
ATOM 1655 O O . ILE B 1 81 ? 7.07 6.352 7.449 1 84.81 81 ILE B O 1
ATOM 1659 N N . LEU B 1 82 ? 5.609 7.996 7.625 1 87.44 82 LEU B N 1
ATOM 1660 C CA . LEU B 1 82 ? 4.633 7.258 6.832 1 87.44 82 LEU B CA 1
ATOM 1661 C C . LEU B 1 82 ? 5.145 7.027 5.418 1 87.44 82 LEU B C 1
ATOM 1663 O O . LEU B 1 82 ? 4.973 5.941 4.859 1 87.44 82 LEU B O 1
ATOM 1667 N N . LYS B 1 83 ? 5.719 8.047 4.887 1 88.94 83 LYS B N 1
ATOM 1668 C CA . LYS B 1 83 ? 6.285 7.938 3.547 1 88.94 83 LYS B CA 1
ATOM 1669 C C . LYS B 1 83 ? 7.332 6.828 3.486 1 88.94 83 LYS B C 1
ATOM 1671 O O . LYS B 1 83 ? 7.324 6.008 2.564 1 88.94 83 LYS B O 1
ATOM 1676 N N . GLU B 1 84 ? 8.133 6.82 4.457 1 92 84 GLU B N 1
ATOM 1677 C CA . GLU B 1 84 ? 9.18 5.809 4.531 1 92 84 GLU B CA 1
ATOM 1678 C C . GLU B 1 84 ? 8.586 4.414 4.723 1 92 84 GLU B C 1
ATOM 1680 O O . GLU B 1 84 ? 9.062 3.445 4.125 1 92 84 GLU B O 1
ATOM 1685 N N . ASN B 1 85 ? 7.605 4.352 5.562 1 92.88 85 ASN B N 1
ATOM 1686 C CA . ASN B 1 85 ? 6.938 3.076 5.793 1 92.88 85 ASN B CA 1
ATOM 1687 C C . ASN B 1 85 ? 6.289 2.547 4.516 1 92.88 85 ASN B C 1
ATOM 1689 O O . ASN B 1 85 ? 6.328 1.344 4.25 1 92.88 85 ASN B O 1
ATOM 1693 N N . LEU B 1 86 ? 5.742 3.449 3.746 1 93.94 86 LEU B N 1
ATOM 1694 C CA . LEU B 1 86 ? 5.121 3.059 2.486 1 93.94 86 LEU B CA 1
ATOM 1695 C C . LEU B 1 86 ? 6.164 2.539 1.502 1 93.94 86 LEU B C 1
ATOM 1697 O O . LEU B 1 86 ? 5.934 1.537 0.821 1 93.94 86 LEU B O 1
ATOM 1701 N N . LYS B 1 87 ? 7.242 3.254 1.45 1 96.88 87 LYS B N 1
ATOM 1702 C CA . LYS B 1 87 ? 8.32 2.818 0.569 1 96.88 87 LYS B CA 1
ATOM 1703 C C . LYS B 1 87 ? 8.828 1.434 0.964 1 96.88 87 LYS B C 1
ATOM 1705 O O . LYS B 1 87 ? 9.016 0.567 0.107 1 96.88 87 LYS B O 1
ATOM 1710 N N . LEU B 1 88 ? 9.023 1.229 2.213 1 97.56 88 LEU B N 1
ATOM 1711 C CA . LEU B 1 88 ? 9.461 -0.067 2.713 1 97.56 88 LEU B CA 1
ATOM 1712 C C . LEU B 1 88 ? 8.461 -1.158 2.359 1 97.56 88 LEU B C 1
ATOM 1714 O O . LEU B 1 88 ? 8.828 -2.197 1.811 1 97.56 88 LEU B O 1
ATOM 1718 N N . THR B 1 89 ? 7.223 -0.915 2.686 1 97.19 89 THR B N 1
ATOM 1719 C CA . THR B 1 89 ? 6.16 -1.886 2.449 1 97.19 89 THR B CA 1
ATOM 1720 C C . THR B 1 89 ? 6.094 -2.264 0.971 1 97.19 89 THR B C 1
ATOM 1722 O O . THR B 1 89 ? 6.066 -3.447 0.628 1 97.19 89 THR B O 1
ATOM 1725 N N . LYS B 1 90 ? 6.094 -1.256 0.11 1 98 90 LYS B N 1
ATOM 1726 C CA . LYS B 1 90 ? 5.969 -1.515 -1.322 1 98 90 LYS B CA 1
ATOM 1727 C C . LYS B 1 90 ? 7.207 -2.229 -1.861 1 98 90 LYS B C 1
ATOM 1729 O O . LYS B 1 90 ? 7.105 -3.053 -2.771 1 98 90 LYS B O 1
ATOM 1734 N N . PHE B 1 91 ? 8.367 -1.901 -1.349 1 98.81 91 PHE B N 1
ATOM 1735 C CA . PHE B 1 91 ? 9.602 -2.576 -1.739 1 98.81 91 PHE B CA 1
ATOM 1736 C C . PHE B 1 91 ? 9.531 -4.062 -1.407 1 98.81 91 PHE B C 1
ATOM 1738 O O . PHE B 1 91 ? 9.844 -4.906 -2.25 1 98.81 91 PHE B O 1
ATOM 1745 N N . LEU B 1 92 ? 9.086 -4.371 -0.26 1 98.38 92 LEU B N 1
ATOM 1746 C CA . LEU B 1 92 ? 8.984 -5.762 0.176 1 98.38 92 LEU B CA 1
ATOM 1747 C C . LEU B 1 92 ? 7.988 -6.527 -0.689 1 98.38 92 LEU B C 1
ATOM 1749 O O . LEU B 1 92 ? 8.203 -7.703 -0.997 1 98.38 92 LEU B O 1
ATOM 1753 N N . GLU B 1 93 ? 6.957 -5.863 -1.023 1 97.94 93 GLU B N 1
ATOM 1754 C CA . GLU B 1 93 ? 5.938 -6.477 -1.866 1 97.94 93 GLU B CA 1
ATOM 1755 C C . GLU B 1 93 ? 6.449 -6.684 -3.289 1 97.94 93 GLU B C 1
ATOM 1757 O O . GLU B 1 93 ? 6.012 -7.605 -3.982 1 97.94 93 GLU B O 1
ATOM 1762 N N . ALA B 1 94 ? 7.344 -5.844 -3.766 1 98.56 94 ALA B N 1
ATOM 1763 C CA . ALA B 1 94 ? 7.766 -5.816 -5.164 1 98.56 94 ALA B CA 1
ATOM 1764 C C . ALA B 1 94 ? 8.906 -6.805 -5.41 1 98.56 94 ALA B C 1
ATOM 1766 O O . ALA B 1 94 ? 9.141 -7.215 -6.551 1 98.56 94 ALA B O 1
ATOM 1767 N N . LEU B 1 95 ? 9.602 -7.137 -4.391 1 98.44 95 LEU B N 1
ATOM 1768 C CA . LEU B 1 95 ? 10.734 -8.055 -4.516 1 98.44 95 LEU B CA 1
ATOM 1769 C C . LEU B 1 95 ? 10.266 -9.422 -5 1 98.44 95 LEU B C 1
ATOM 1771 O O . LEU B 1 95 ? 9.148 -9.844 -4.703 1 98.44 95 LEU B O 1
ATOM 1775 N N . LYS B 1 96 ? 11.195 -10.055 -5.668 1 97.5 96 LYS B N 1
ATOM 1776 C CA . LYS B 1 96 ? 10.953 -11.461 -5.953 1 97.5 96 LYS B CA 1
ATOM 1777 C C . LYS B 1 96 ? 10.656 -12.242 -4.676 1 97.5 96 LYS B C 1
ATOM 1779 O O . LYS B 1 96 ? 11.281 -12 -3.641 1 97.5 96 LYS B O 1
ATOM 1784 N N . PRO B 1 97 ? 9.812 -13.18 -4.734 1 96.25 97 PRO B N 1
ATOM 1785 C CA . PRO B 1 97 ? 9.312 -13.859 -3.537 1 96.25 97 PRO B CA 1
ATOM 1786 C C . PRO B 1 97 ? 10.43 -14.453 -2.686 1 96.25 97 PRO B C 1
ATOM 1788 O O . PRO B 1 97 ? 10.398 -14.344 -1.456 1 96.25 97 PRO B O 1
ATOM 1791 N N . ALA B 1 98 ? 11.383 -15.062 -3.26 1 95.5 98 ALA B N 1
ATOM 1792 C CA . ALA B 1 98 ? 12.461 -15.695 -2.504 1 95.5 98 ALA B CA 1
ATOM 1793 C C . ALA B 1 98 ? 13.266 -14.664 -1.721 1 95.5 98 ALA B C 1
ATOM 1795 O O . ALA B 1 98 ? 13.609 -14.891 -0.559 1 95.5 98 ALA B O 1
ATOM 1796 N N . ILE B 1 99 ? 13.516 -13.539 -2.334 1 97.56 99 ILE B N 1
ATOM 1797 C CA . ILE B 1 99 ? 14.273 -12.477 -1.685 1 97.56 99 ILE B CA 1
ATOM 1798 C C . ILE B 1 99 ? 13.414 -11.797 -0.625 1 97.56 99 ILE B C 1
ATOM 1800 O O . ILE B 1 99 ? 13.875 -11.531 0.487 1 97.56 99 ILE B O 1
ATOM 1804 N N . SER B 1 100 ? 12.195 -11.516 -1.002 1 97.75 100 SER B N 1
ATOM 1805 C CA . SER B 1 100 ? 11.258 -10.852 -0.099 1 97.75 100 SER B CA 1
ATOM 1806 C C . SER B 1 100 ? 11.109 -11.625 1.209 1 97.75 100 SER B C 1
ATOM 1808 O O . SER B 1 100 ? 11.148 -11.031 2.291 1 97.75 100 SER B O 1
ATOM 1810 N N . LEU B 1 101 ? 10.953 -12.914 1.09 1 96.25 101 LEU B N 1
ATOM 1811 C CA . LEU B 1 101 ? 10.781 -13.75 2.268 1 96.25 101 LEU B CA 1
ATOM 1812 C C . LEU B 1 101 ? 11.984 -13.648 3.193 1 96.25 101 LEU B C 1
ATOM 1814 O O . LEU B 1 101 ? 11.836 -13.508 4.406 1 96.25 101 LEU B O 1
ATOM 1818 N N . GLU B 1 102 ? 13.133 -13.711 2.676 1 96.62 102 GLU B N 1
ATOM 1819 C CA . GLU B 1 102 ? 14.367 -13.633 3.457 1 96.62 102 GLU B CA 1
ATOM 1820 C C . GLU B 1 102 ? 14.508 -12.273 4.129 1 96.62 102 GLU B C 1
ATOM 1822 O O . GLU B 1 102 ? 14.914 -12.188 5.293 1 96.62 102 GLU B O 1
ATOM 1827 N N . VAL B 1 103 ? 14.172 -11.281 3.389 1 97.75 103 VAL B N 1
ATOM 1828 C CA . VAL B 1 103 ? 14.297 -9.938 3.939 1 97.75 103 VAL B CA 1
ATOM 1829 C C . VAL B 1 103 ? 13.297 -9.75 5.074 1 97.75 103 VAL B C 1
ATOM 1831 O O . VAL B 1 103 ? 13.625 -9.172 6.113 1 97.75 103 VAL B O 1
ATOM 1834 N N . LYS B 1 104 ? 12.094 -10.227 4.875 1 96.25 104 LYS B N 1
ATOM 1835 C CA . LYS B 1 104 ? 11.055 -10.086 5.891 1 96.25 104 LYS B CA 1
ATOM 1836 C C . LYS B 1 104 ? 11.453 -10.797 7.184 1 96.25 104 LYS B C 1
ATOM 1838 O O . LYS B 1 104 ? 11.133 -10.32 8.281 1 96.25 104 LYS B O 1
ATOM 1843 N N . LYS B 1 105 ? 12.109 -11.852 7.051 1 94.44 105 LYS B N 1
ATOM 1844 C CA . LYS B 1 105 ? 12.562 -12.594 8.227 1 94.44 105 LYS B CA 1
ATOM 1845 C C . LYS B 1 105 ? 13.492 -11.742 9.086 1 94.44 105 LYS B C 1
ATOM 1847 O O . LYS B 1 105 ? 13.531 -11.898 10.305 1 94.44 105 LYS B O 1
ATOM 1852 N N . PHE B 1 106 ? 14.242 -10.953 8.422 1 92.31 106 PHE B N 1
ATOM 1853 C CA . PHE B 1 106 ? 15.203 -10.094 9.109 1 92.31 106 PHE B CA 1
ATOM 1854 C C . PHE B 1 106 ? 14.484 -8.969 9.836 1 92.31 106 PHE B C 1
ATOM 1856 O O . PHE B 1 106 ? 15.031 -8.375 10.773 1 92.31 106 PHE B O 1
ATOM 1863 N N . GLY B 1 107 ? 13.312 -8.586 9.375 1 92.25 107 GLY B N 1
ATOM 1864 C CA . GLY B 1 107 ? 12.516 -7.562 10.031 1 92.25 107 GLY B CA 1
ATOM 1865 C C . GLY B 1 107 ? 13.102 -6.168 9.875 1 92.25 107 GLY B C 1
ATOM 1866 O O . GLY B 1 107 ? 13.398 -5.504 10.867 1 92.25 107 GLY B O 1
ATOM 1867 N N . PRO B 1 108 ? 13.156 -5.723 8.656 1 94.19 108 PRO B N 1
ATOM 1868 C CA . PRO B 1 108 ? 13.742 -4.395 8.453 1 94.19 108 PRO B CA 1
ATOM 1869 C C . PRO B 1 108 ? 12.867 -3.273 9.008 1 94.19 108 PRO B C 1
ATOM 1871 O O . PRO B 1 108 ? 11.641 -3.348 8.922 1 94.19 108 PRO B O 1
ATOM 1874 N N . LYS B 1 109 ? 13.516 -2.234 9.469 1 89.5 109 LYS B N 1
ATOM 1875 C CA . LYS B 1 109 ? 12.781 -1.122 10.07 1 89.5 109 LYS B CA 1
ATOM 1876 C C . LYS B 1 109 ? 12.555 -0.003 9.062 1 89.5 109 LYS B C 1
ATOM 1878 O O . LYS B 1 109 ? 11.711 0.872 9.273 1 89.5 109 LYS B O 1
ATOM 1883 N N . ASN B 1 110 ? 13.359 -0.009 8.086 1 94.19 110 ASN B N 1
ATOM 1884 C CA . ASN B 1 110 ? 13.234 1.016 7.059 1 94.19 110 ASN B CA 1
ATOM 1885 C C . ASN B 1 110 ? 13.727 0.511 5.703 1 94.19 110 ASN B C 1
ATOM 1887 O O . ASN B 1 110 ? 14.273 -0.589 5.609 1 94.19 110 ASN B O 1
ATOM 1891 N N . LEU B 1 111 ? 13.5 1.301 4.711 1 97.44 111 LEU B N 1
ATOM 1892 C CA . LEU B 1 111 ? 13.836 0.907 3.35 1 97.44 111 LEU B CA 1
ATOM 1893 C C . LEU B 1 111 ? 15.336 0.687 3.205 1 97.44 111 LEU B C 1
ATOM 1895 O O . LEU B 1 111 ? 15.773 -0.282 2.578 1 97.44 111 LEU B O 1
ATOM 1899 N N . LYS B 1 112 ? 16.094 1.575 3.758 1 97.62 112 LYS B N 1
ATOM 1900 C CA . LYS B 1 112 ? 17.547 1.497 3.629 1 97.62 112 LYS B CA 1
ATOM 1901 C C . LYS B 1 112 ? 18.078 0.151 4.117 1 97.62 112 LYS B C 1
ATOM 1903 O O . LYS B 1 112 ? 18.844 -0.512 3.422 1 97.62 112 LYS B O 1
ATOM 1908 N N . SER B 1 113 ? 17.688 -0.263 5.25 1 97.44 113 SER B N 1
ATOM 1909 C CA . SER B 1 113 ? 18.109 -1.536 5.816 1 97.44 113 SER B CA 1
ATOM 1910 C C . SER B 1 113 ? 17.609 -2.711 4.988 1 97.44 113 SER B C 1
ATOM 1912 O O . SER B 1 113 ? 18.312 -3.699 4.797 1 97.44 113 SER B O 1
ATOM 1914 N N . ALA B 1 114 ? 16.406 -2.658 4.535 1 98.44 114 ALA B N 1
ATOM 1915 C CA . ALA B 1 114 ? 15.828 -3.701 3.693 1 98.44 114 ALA B CA 1
ATOM 1916 C C . ALA B 1 114 ? 16.641 -3.885 2.412 1 98.44 114 ALA B C 1
ATOM 1918 O O . ALA B 1 114 ? 16.938 -5.016 2.014 1 98.44 114 ALA B O 1
ATOM 1919 N N . VAL B 1 115 ? 16.969 -2.775 1.802 1 98.69 115 VAL B N 1
ATOM 1920 C CA . VAL B 1 115 ? 17.719 -2.799 0.55 1 98.69 115 VAL B CA 1
ATOM 1921 C C . VAL B 1 115 ? 19.094 -3.443 0.776 1 98.69 115 VAL B C 1
ATOM 1923 O O . VAL B 1 115 ? 19.531 -4.285 -0.013 1 98.69 115 VAL B O 1
ATOM 1926 N N . ALA B 1 116 ? 19.734 -3.025 1.804 1 98.19 116 ALA B N 1
ATOM 1927 C CA . ALA B 1 116 ? 21.047 -3.582 2.125 1 98.19 116 ALA B CA 1
ATOM 1928 C C . ALA B 1 116 ? 20.984 -5.098 2.275 1 98.19 116 ALA B C 1
ATOM 1930 O O . ALA B 1 116 ? 21.812 -5.824 1.715 1 98.19 116 ALA B O 1
ATOM 1931 N N . HIS B 1 117 ? 20.031 -5.574 2.99 1 97.88 117 HIS B N 1
ATOM 1932 C CA . HIS B 1 117 ? 19.875 -7.012 3.189 1 97.88 117 HIS B CA 1
ATOM 1933 C C . HIS B 1 117 ? 19.516 -7.715 1.883 1 97.88 117 HIS B C 1
ATOM 1935 O O . HIS B 1 117 ? 20.047 -8.789 1.587 1 97.88 117 HIS B O 1
ATOM 1941 N N . ALA B 1 118 ? 18.656 -7.113 1.154 1 98.5 118 ALA B N 1
ATOM 1942 C CA . ALA B 1 118 ? 18.234 -7.695 -0.115 1 98.5 118 ALA B CA 1
ATOM 1943 C C . ALA B 1 118 ? 19.406 -7.832 -1.081 1 98.5 118 ALA B C 1
ATOM 1945 O O . ALA B 1 118 ? 19.5 -8.82 -1.813 1 98.5 118 ALA B O 1
ATOM 1946 N N . ILE B 1 119 ? 20.234 -6.824 -1.098 1 97.75 119 ILE B N 1
ATOM 1947 C CA . ILE B 1 119 ? 21.422 -6.855 -1.956 1 97.75 119 ILE B CA 1
ATOM 1948 C C . ILE B 1 119 ? 22.297 -8.047 -1.587 1 97.75 119 ILE B C 1
ATOM 1950 O O . ILE B 1 119 ? 22.797 -8.758 -2.465 1 97.75 119 ILE B O 1
ATOM 1954 N N . ASN B 1 120 ? 22.438 -8.297 -0.338 1 96.62 120 ASN B N 1
ATOM 1955 C CA . ASN B 1 120 ? 23.234 -9.43 0.137 1 96.62 120 ASN B CA 1
ATOM 1956 C C . ASN B 1 120 ? 22.641 -10.758 -0.305 1 96.62 120 ASN B C 1
ATOM 1958 O O . ASN B 1 120 ? 23.359 -11.656 -0.741 1 96.62 120 ASN B O 1
ATOM 1962 N N . ILE B 1 121 ? 21.359 -10.867 -0.162 1 96.12 121 ILE B N 1
ATOM 1963 C CA . ILE B 1 121 ? 20.672 -12.094 -0.551 1 96.12 121 ILE B CA 1
ATOM 1964 C C . ILE B 1 121 ? 20.797 -12.297 -2.059 1 96.12 121 ILE B C 1
ATOM 1966 O O . ILE B 1 121 ? 21.094 -13.398 -2.521 1 96.12 121 ILE B O 1
ATOM 1970 N N . GLU B 1 122 ? 20.5 -11.234 -2.789 1 94.31 122 GLU B N 1
ATOM 1971 C CA . GLU B 1 122 ? 20.609 -11.297 -4.246 1 94.31 122 GLU B CA 1
ATOM 1972 C C . GLU B 1 122 ? 22 -11.742 -4.688 1 94.31 122 GLU B C 1
ATOM 1974 O O . GLU B 1 122 ? 22.141 -12.547 -5.609 1 94.31 122 GLU B O 1
ATOM 1979 N N . SER B 1 123 ? 23.047 -11.211 -4.043 1 94.06 123 SER B N 1
ATOM 1980 C CA . SER B 1 123 ? 24.422 -11.57 -4.34 1 94.06 123 SER B CA 1
ATOM 1981 C C . SER B 1 123 ? 24.688 -13.039 -4.031 1 94.06 123 SER B C 1
ATOM 1983 O O . SER B 1 123 ? 25.453 -13.695 -4.742 1 94.06 123 SER B O 1
ATOM 1985 N N . ALA B 1 124 ? 24.031 -13.555 -3.025 1 91.44 124 ALA B N 1
ATOM 1986 C CA . ALA B 1 124 ? 24.203 -14.945 -2.617 1 91.44 124 ALA B CA 1
ATOM 1987 C C . ALA B 1 124 ? 23.516 -15.898 -3.588 1 91.44 124 ALA B C 1
ATOM 1989 O O . ALA B 1 124 ? 23.922 -17.047 -3.742 1 91.44 124 ALA B O 1
ATOM 1990 N N . LEU B 1 125 ? 22.484 -15.5 -4.164 1 86 125 LEU B N 1
ATOM 1991 C CA . LEU B 1 125 ? 21.703 -16.328 -5.086 1 86 125 LEU B CA 1
ATOM 1992 C C . LEU B 1 125 ? 22.344 -16.328 -6.473 1 86 125 LEU B C 1
ATOM 1994 O O . LEU B 1 125 ? 22.062 -17.219 -7.285 1 86 125 LEU B O 1
ATOM 1998 N N . GLU B 1 126 ? 23.078 -15.289 -6.844 1 78 126 GLU B N 1
ATOM 1999 C CA . GLU B 1 126 ? 23.812 -15.266 -8.102 1 78 126 GLU B CA 1
ATOM 2000 C C . GLU B 1 126 ? 25.047 -16.156 -8.031 1 78 126 GLU B C 1
ATOM 2002 O O . GLU B 1 126 ? 25.391 -16.828 -9.008 1 78 126 GLU B O 1
#

pLDDT: mean 82.28, std 18.94, range [28.67, 98.81]

Secondary structure (DSSP, 8-state):
-GGG------HHHHHHHHHHHHHHHHHHHHS-PPPHHHHHHHHHH----TT--HHHHHHHHHHHHHHHHTGGGGGGGS-HHHHHHHHHHHHHHHS-HHHHHHHHHH--SSHHHHHHHHHHHHHHH-/-GGG------HHHHHHHHHHHHHHHHHHHHS----HHHHHHHHHH--PPTT--HHHHHHHHHHHHHHHHTGGGGGGGS-HHHHHHHHHHHHHHHS-HHHHHHHHHH--SSHHHHHHHHHHHHHHH-

Radius of gyration: 26.98 Å; Cα contacts (8 Å, |Δi|>4): 206; chains: 2; bounding box: 52×80×88 Å